Protein AF-A0A0W0ZJS8-F1 (afdb_monomer_lite)

pLDDT: mean 81.21, std 23.46, range [30.48, 98.69]

Sequence (195 aa):
MNKKLAFILLSFFFQFSYAQSEQAELSVWVNEAIVATYTYSYQNYLEDQKKIAKYFTADGWIAFNKALNASKLPEAVQKNQYRVSSVATEPPVITNIDPTHWKATMRLLVVYQNPQYQQRQHLKININFIAAPSGQGVRGYSMTNLQSVATKPSCKCIIEEESEPATPVPNTPATDTPPTNSPAANPPTPNNATQ

Secondary structure (DSSP, 8-state):
--HHHHHHHHHHHHHHHHHHHHHHHHHHHHHHHHHHHT-EESTTHHHHHHHHHTTB-HHHHHHHHHHHHHTTHHHHHHHTTPEEEEEESSPPEEEEEETTEEEEEEEEEEEEE-SSEEEEEEEEEEEEEEEPPTT-SBTTEEEEEEEEEESS--EEEE-------------------------PPPPPPPPPPP-

Foldseek 3Di:
DDPVVVVVVVVVVVVVVVVVVVVVVVQVLVQVLVQLLQFAWLVCHVVSLVVNCLQADPQQSVQVVVVVVVVCVNVVRNVVRWGKGKDWPDGKDKDDPDPWKIKIWTWMWIWTDDPFKIKIFIKIKIWIKGQDDPPTHDPRMHTHHIDIDTPDDMDMDTPPPPDDDDDDDDDDDDDDDDDDDDDDDDDDDDDDDDD

Radius of gyration: 25.48 Å; chains: 1; bounding box: 77×53×65 Å

InterPro domains:
  IPR021055 Type-IV b secretion system, inner-membrane complex component [PF11393] (23-137)
  IPR021055 Type-IV b secretion system, inner-membrane complex component [cd16385] (23-149)

Organism: NCBI:txid947033

Structure (mmCIF, N/CA/C/O backbone):
data_AF-A0A0W0ZJS8-F1
#
_entry.id   AF-A0A0W0ZJS8-F1
#
loop_
_atom_site.group_PDB
_atom_site.id
_atom_site.type_symbol
_atom_site.label_atom_id
_atom_site.label_alt_id
_atom_site.label_comp_id
_atom_site.label_asym_id
_atom_site.label_entity_id
_atom_site.label_seq_id
_atom_site.pdbx_PDB_ins_code
_atom_site.Cartn_x
_atom_site.Cartn_y
_atom_site.Cartn_z
_atom_site.occupancy
_atom_site.B_iso_or_equiv
_atom_site.auth_seq_id
_atom_site.auth_comp_id
_atom_site.auth_asym_id
_atom_site.auth_atom_id
_atom_site.pdbx_PDB_model_num
ATOM 1 N N . MET A 1 1 ? 19.574 -35.477 -43.697 1.00 48.06 1 MET A N 1
ATOM 2 C CA . MET A 1 1 ? 18.907 -35.212 -42.402 1.00 48.06 1 MET A CA 1
ATOM 3 C C . MET A 1 1 ? 19.728 -34.165 -41.654 1.00 48.06 1 MET A C 1
ATOM 5 O O . MET A 1 1 ? 20.768 -34.482 -41.089 1.00 48.06 1 MET A O 1
ATOM 9 N N . ASN A 1 2 ? 19.351 -32.890 -41.778 1.00 51.84 2 ASN A N 1
ATOM 10 C CA . ASN A 1 2 ? 20.213 -31.760 -41.415 1.00 51.84 2 ASN A CA 1
ATOM 11 C C . ASN A 1 2 ? 20.068 -31.413 -39.927 1.00 51.84 2 ASN A C 1
ATOM 13 O O . ASN A 1 2 ? 19.219 -30.609 -39.553 1.00 51.84 2 ASN A O 1
ATOM 17 N N . LYS A 1 3 ? 20.943 -31.984 -39.085 1.00 53.97 3 LYS A N 1
ATOM 18 C CA . LYS A 1 3 ? 21.036 -31.717 -37.631 1.00 53.97 3 LYS A CA 1
ATOM 19 C C . LYS A 1 3 ? 21.121 -30.224 -37.259 1.00 53.97 3 LYS A C 1
ATOM 21 O O . LYS A 1 3 ? 20.766 -29.864 -36.145 1.00 53.97 3 LYS A O 1
ATOM 26 N N . LYS A 1 4 ? 21.544 -29.350 -38.183 1.00 53.06 4 LYS A N 1
ATOM 27 C CA . LYS A 1 4 ? 21.615 -27.894 -37.969 1.00 53.06 4 LYS A CA 1
ATOM 28 C C . LYS A 1 4 ? 20.247 -27.196 -37.968 1.00 53.06 4 LYS A C 1
ATOM 30 O O . LYS A 1 4 ? 20.115 -26.163 -37.325 1.00 53.06 4 LYS A O 1
ATOM 35 N N . LEU A 1 5 ? 19.228 -27.766 -38.621 1.00 50.84 5 LEU A N 1
ATOM 36 C CA . LEU A 1 5 ? 17.882 -27.174 -38.660 1.00 50.84 5 LEU A CA 1
ATOM 37 C C . LEU A 1 5 ? 17.099 -27.424 -37.357 1.00 50.84 5 LEU A C 1
ATOM 39 O O . LEU A 1 5 ? 16.290 -26.598 -36.949 1.00 50.84 5 LEU A O 1
ATOM 43 N N . ALA A 1 6 ? 17.385 -28.537 -36.672 1.00 52.16 6 ALA A N 1
ATOM 44 C CA . ALA A 1 6 ? 16.749 -28.890 -35.402 1.00 52.16 6 ALA A CA 1
ATOM 45 C C . ALA A 1 6 ? 17.206 -27.998 -34.230 1.00 52.16 6 ALA A C 1
ATOM 47 O O . ALA A 1 6 ? 16.439 -27.769 -33.301 1.00 52.16 6 ALA A O 1
ATOM 48 N N . PHE A 1 7 ? 18.428 -27.455 -34.282 1.00 50.19 7 PHE A N 1
ATOM 49 C CA . PHE A 1 7 ? 18.958 -26.599 -33.215 1.00 50.19 7 PHE A CA 1
ATOM 50 C C . PHE A 1 7 ? 18.355 -25.188 -33.209 1.00 50.19 7 PHE A C 1
ATOM 52 O O . PHE A 1 7 ? 18.127 -24.643 -32.136 1.00 50.19 7 PHE A O 1
ATOM 59 N N . ILE A 1 8 ? 18.037 -24.621 -34.379 1.00 53.34 8 ILE A N 1
ATOM 60 C CA . ILE A 1 8 ? 17.457 -23.268 -34.485 1.00 53.34 8 ILE A CA 1
ATOM 61 C C . ILE A 1 8 ? 15.995 -23.252 -34.008 1.00 53.34 8 ILE A C 1
ATOM 63 O O . ILE A 1 8 ? 15.565 -22.298 -33.365 1.00 53.34 8 ILE A O 1
ATOM 67 N N . LEU A 1 9 ? 15.245 -24.333 -34.241 1.00 53.06 9 LEU A N 1
ATOM 68 C CA . LEU A 1 9 ? 13.876 -24.474 -33.733 1.00 53.06 9 LEU A CA 1
ATOM 69 C C . LEU A 1 9 ? 13.825 -24.601 -32.202 1.00 53.06 9 LEU A C 1
ATOM 71 O O . LEU A 1 9 ? 12.890 -24.095 -31.592 1.00 53.06 9 LEU A O 1
ATOM 75 N N . LEU A 1 10 ? 14.839 -25.194 -31.562 1.00 52.66 10 LEU A N 1
ATOM 76 C CA . LEU A 1 10 ? 14.869 -25.359 -30.103 1.00 52.66 10 LEU A CA 1
ATOM 77 C C . LEU A 1 10 ? 15.185 -24.049 -29.349 1.00 52.66 10 LEU A C 1
ATOM 79 O O . LEU A 1 10 ? 14.769 -23.882 -28.205 1.00 52.66 10 LEU A O 1
ATOM 83 N N . SER A 1 11 ? 15.881 -23.097 -29.981 1.00 54.34 11 SER A N 1
ATOM 84 C CA . SER A 1 11 ? 16.236 -21.805 -29.366 1.00 54.34 11 SER A CA 1
ATOM 85 C C . SER A 1 11 ? 15.052 -20.835 -29.272 1.00 54.34 11 SER A C 1
ATOM 87 O O . SER A 1 11 ? 14.977 -20.043 -28.335 1.00 54.34 11 SER A O 1
ATOM 89 N N . PHE A 1 12 ? 14.105 -20.911 -30.213 1.00 51.75 12 PHE A N 1
ATOM 90 C CA . PHE A 1 12 ? 12.928 -20.036 -30.231 1.00 51.75 12 PHE A CA 1
ATOM 91 C C . PHE A 1 12 ? 11.874 -20.414 -29.178 1.00 51.75 12 PHE A C 1
ATOM 93 O O . PHE A 1 12 ? 11.199 -19.529 -28.660 1.00 51.75 12 PHE A O 1
ATOM 100 N N . PHE A 1 13 ? 11.766 -21.690 -28.789 1.00 53.06 13 PHE A N 1
ATOM 101 C CA . PHE A 1 13 ? 10.809 -22.116 -27.756 1.00 53.06 13 PHE A CA 1
ATOM 102 C C . PHE A 1 13 ? 11.179 -21.654 -26.338 1.00 53.06 13 PHE A C 1
ATOM 104 O O . PHE A 1 13 ? 10.291 -21.456 -25.510 1.00 53.06 13 PHE A O 1
ATOM 111 N N . PHE A 1 14 ? 12.464 -21.424 -26.052 1.00 52.62 14 PHE A N 1
ATOM 112 C CA . PHE A 1 14 ? 12.883 -20.955 -24.728 1.00 52.62 14 PHE A CA 1
ATOM 113 C C . PHE A 1 14 ? 12.545 -19.479 -24.481 1.00 52.62 14 PHE A C 1
ATOM 115 O O . PHE A 1 14 ? 12.192 -19.121 -23.364 1.00 52.62 14 PHE A O 1
ATOM 122 N N . GLN A 1 15 ? 12.590 -18.624 -25.507 1.00 53.28 15 GLN A N 1
ATOM 123 C CA . GLN A 1 15 ? 12.402 -17.174 -25.343 1.00 53.28 15 GLN A CA 1
ATOM 124 C C . GLN A 1 15 ? 10.956 -16.784 -24.981 1.00 53.28 15 GLN A C 1
ATOM 126 O O . GLN A 1 15 ? 10.749 -15.837 -24.229 1.00 53.28 15 GLN A O 1
ATOM 131 N N . PHE A 1 16 ? 9.950 -17.534 -25.444 1.00 51.25 16 PHE A N 1
ATOM 132 C CA . PHE A 1 16 ? 8.542 -17.228 -25.148 1.00 51.25 16 PHE A CA 1
ATOM 133 C C . PHE A 1 16 ? 8.131 -17.519 -23.698 1.00 51.25 16 PHE A C 1
ATOM 135 O O . PHE A 1 16 ? 7.204 -16.894 -23.189 1.00 51.25 16 PHE A O 1
ATOM 142 N N . SER A 1 17 ? 8.825 -18.431 -23.012 1.00 59.16 17 SER A N 1
ATOM 143 C CA . SER A 1 17 ? 8.469 -18.808 -21.637 1.00 59.16 17 SER A CA 1
ATOM 144 C C . SER A 1 17 ? 8.884 -17.752 -20.602 1.00 59.16 17 SER A C 1
ATOM 146 O O . SER A 1 17 ? 8.206 -17.591 -19.589 1.00 59.16 17 SER A O 1
ATOM 148 N N . TYR A 1 18 ? 9.958 -16.994 -20.860 1.00 60.12 18 TYR A N 1
ATOM 149 C CA . TYR A 1 18 ? 10.478 -15.994 -19.917 1.00 60.12 18 TYR A CA 1
ATOM 150 C C . TYR A 1 18 ? 9.570 -14.764 -19.784 1.00 60.12 18 TYR A C 1
ATOM 152 O O . TYR A 1 18 ? 9.272 -14.350 -18.666 1.00 60.12 18 TYR A O 1
ATOM 160 N N . ALA A 1 19 ? 9.063 -14.226 -20.898 1.00 61.62 19 ALA A N 1
ATOM 161 C CA . ALA A 1 19 ? 8.237 -13.014 -20.881 1.00 61.62 19 ALA A CA 1
ATOM 162 C C . ALA A 1 19 ? 6.892 -13.209 -20.149 1.00 61.62 19 ALA A C 1
ATOM 164 O O . ALA A 1 19 ? 6.415 -12.309 -19.461 1.00 61.62 19 ALA A O 1
ATOM 165 N N . GLN A 1 20 ? 6.285 -14.399 -20.251 1.00 64.12 20 GLN A N 1
ATOM 166 C CA . GLN A 1 20 ? 5.049 -14.709 -19.522 1.00 64.12 20 GLN A CA 1
ATOM 167 C C . GLN A 1 20 ? 5.296 -14.871 -18.011 1.00 64.12 20 GLN A C 1
ATOM 169 O O . GLN A 1 20 ? 4.428 -14.530 -17.206 1.00 64.12 20 GLN A O 1
ATOM 174 N N . SER A 1 21 ? 6.476 -15.369 -17.625 1.00 76.00 21 SER A N 1
ATOM 175 C CA . SER A 1 21 ? 6.861 -15.540 -16.220 1.00 76.00 21 SER A CA 1
ATOM 176 C C . SER A 1 21 ? 7.045 -14.198 -15.511 1.00 76.00 21 SER A C 1
ATOM 178 O O . SER A 1 21 ? 6.546 -14.025 -14.402 1.00 76.00 21 SER A O 1
ATOM 180 N N . GLU A 1 22 ? 7.704 -13.236 -16.159 1.00 82.19 22 GLU A N 1
ATOM 181 C CA . GLU A 1 22 ? 7.964 -11.906 -15.590 1.00 82.19 22 GLU A CA 1
ATOM 182 C C . GLU A 1 22 ? 6.662 -11.141 -15.313 1.00 82.19 22 GLU A C 1
ATOM 184 O O . GLU A 1 22 ? 6.444 -10.628 -14.216 1.00 82.19 22 GLU A O 1
ATOM 189 N N . GLN A 1 23 ? 5.729 -11.136 -16.270 1.00 87.50 23 GLN A N 1
ATOM 190 C CA . GLN A 1 23 ? 4.436 -10.472 -16.088 1.00 87.50 23 GLN A CA 1
ATOM 191 C C . GLN A 1 23 ? 3.620 -11.085 -14.934 1.00 87.50 23 GLN A C 1
ATOM 193 O O . GLN A 1 23 ? 2.924 -10.365 -14.207 1.00 87.50 23 GLN A O 1
ATOM 198 N N . ALA A 1 24 ? 3.691 -12.408 -14.757 1.00 92.75 24 ALA A N 1
ATOM 199 C CA . ALA A 1 24 ? 3.034 -13.098 -13.652 1.00 92.75 24 ALA A CA 1
ATOM 200 C C . ALA A 1 24 ? 3.677 -12.741 -12.303 1.00 92.75 24 ALA A C 1
ATOM 202 O O . ALA A 1 24 ? 2.956 -12.456 -11.346 1.00 92.75 24 ALA A O 1
ATOM 203 N N . GLU A 1 25 ? 5.008 -12.689 -12.237 1.00 94.94 25 GLU A N 1
ATOM 204 C CA . GLU A 1 25 ? 5.755 -12.285 -11.042 1.00 94.94 25 GLU A CA 1
ATOM 205 C C . GLU A 1 25 ? 5.403 -10.858 -10.605 1.00 94.94 25 GLU A C 1
ATOM 207 O O . GLU A 1 25 ? 5.019 -10.646 -9.450 1.00 94.94 25 GLU A O 1
ATOM 212 N N . LEU A 1 26 ? 5.425 -9.904 -11.542 1.00 96.69 26 LEU A N 1
ATOM 213 C CA . LEU A 1 26 ? 5.020 -8.520 -11.291 1.00 96.69 26 LEU A CA 1
ATOM 214 C C . LEU A 1 26 ? 3.580 -8.454 -10.767 1.00 96.69 26 LEU A C 1
ATOM 216 O O . LEU A 1 26 ? 3.297 -7.758 -9.794 1.00 96.69 26 LEU A O 1
ATOM 220 N N . SER A 1 27 ? 2.663 -9.214 -11.369 1.00 97.38 27 SER A N 1
ATOM 221 C CA . SER A 1 27 ? 1.252 -9.240 -10.959 1.00 97.38 27 SER A CA 1
ATOM 222 C C . SER A 1 27 ? 1.061 -9.788 -9.544 1.00 97.38 27 SER A C 1
ATOM 224 O O . SER A 1 27 ? 0.288 -9.225 -8.763 1.00 97.38 27 SER A O 1
ATOM 226 N N . VAL A 1 28 ? 1.781 -10.855 -9.188 1.00 97.69 28 VAL A N 1
ATOM 227 C CA . VAL A 1 28 ? 1.759 -11.428 -7.835 1.00 97.69 28 VAL A CA 1
ATOM 228 C C . VAL A 1 28 ? 2.314 -10.429 -6.826 1.00 97.69 28 VAL A C 1
ATOM 230 O O . VAL A 1 28 ? 1.683 -10.203 -5.791 1.00 97.69 28 VAL A O 1
ATOM 233 N N . TRP A 1 29 ? 3.446 -9.796 -7.138 1.00 98.38 29 TRP A N 1
ATOM 234 C CA . TRP A 1 29 ? 4.058 -8.813 -6.252 1.00 98.38 29 TRP A CA 1
ATOM 235 C C . TRP A 1 29 ? 3.161 -7.591 -6.032 1.00 98.38 29 TRP A C 1
ATOM 237 O O . TRP A 1 29 ? 2.956 -7.182 -4.890 1.00 98.38 29 TRP A O 1
ATOM 247 N N . VAL A 1 30 ? 2.568 -7.042 -7.099 1.00 98.62 30 VAL A N 1
ATOM 248 C CA . VAL A 1 30 ? 1.644 -5.898 -7.010 1.00 98.62 30 VAL A CA 1
ATOM 249 C C . VAL A 1 30 ? 0.449 -6.231 -6.119 1.00 98.62 30 VAL A C 1
ATOM 251 O O . VAL A 1 30 ? 0.075 -5.427 -5.262 1.00 98.62 30 VAL A O 1
ATOM 254 N N . ASN A 1 31 ? -0.142 -7.414 -6.301 1.00 98.56 31 ASN A N 1
ATOM 255 C CA . ASN A 1 31 ? -1.252 -7.858 -5.467 1.00 98.56 31 ASN A CA 1
ATOM 256 C C . ASN A 1 31 ? -0.835 -7.966 -3.992 1.00 98.56 31 ASN A C 1
ATOM 258 O O . ASN A 1 31 ? -1.502 -7.405 -3.125 1.00 98.56 31 ASN A O 1
ATOM 262 N N . GLU A 1 32 ? 0.289 -8.629 -3.715 1.00 98.38 32 GLU A N 1
ATOM 263 C CA . GLU A 1 32 ? 0.837 -8.788 -2.364 1.00 98.38 32 GLU A CA 1
ATOM 264 C C . GLU A 1 32 ? 1.096 -7.434 -1.688 1.00 98.38 32 GLU A C 1
ATOM 266 O O . GLU A 1 32 ? 0.609 -7.198 -0.582 1.00 98.38 32 GLU A O 1
ATOM 271 N N . ALA A 1 33 ? 1.787 -6.518 -2.370 1.00 98.62 33 ALA A N 1
ATOM 272 C CA . ALA A 1 33 ? 2.151 -5.207 -1.843 1.00 98.62 33 ALA A CA 1
ATOM 273 C C . ALA A 1 33 ? 0.922 -4.342 -1.514 1.00 98.62 33 ALA A C 1
ATOM 275 O O . ALA A 1 33 ? 0.839 -3.735 -0.438 1.00 98.62 33 ALA A O 1
ATOM 276 N N . ILE A 1 34 ? -0.064 -4.304 -2.418 1.00 98.62 34 ILE A N 1
ATOM 277 C CA . ILE A 1 34 ? -1.288 -3.527 -2.204 1.00 98.62 34 ILE A CA 1
ATOM 278 C C . ILE A 1 34 ? -2.134 -4.158 -1.091 1.00 98.62 34 ILE A C 1
ATOM 280 O O . ILE A 1 34 ? -2.555 -3.444 -0.182 1.00 98.62 34 ILE A O 1
ATOM 284 N N . VAL A 1 35 ? -2.358 -5.477 -1.107 1.00 98.62 35 VAL A N 1
ATOM 285 C CA . VAL A 1 35 ? -3.155 -6.154 -0.067 1.00 98.62 35 VAL A CA 1
ATOM 286 C C . VAL A 1 35 ? -2.501 -6.008 1.308 1.00 98.62 35 VAL A C 1
ATOM 288 O O . VAL A 1 35 ? -3.193 -5.702 2.283 1.00 98.62 35 VAL A O 1
ATOM 291 N N . ALA A 1 36 ? -1.175 -6.147 1.398 1.00 98.44 36 ALA A N 1
ATOM 292 C CA . ALA A 1 36 ? -0.432 -5.946 2.640 1.00 98.44 36 ALA A CA 1
ATOM 293 C C . ALA A 1 36 ? -0.603 -4.520 3.186 1.00 98.44 36 ALA A C 1
ATOM 295 O O . ALA A 1 36 ? -0.833 -4.346 4.381 1.00 98.44 36 ALA A O 1
ATOM 296 N N . THR A 1 37 ? -0.574 -3.504 2.316 1.00 98.44 37 THR A N 1
ATOM 297 C CA . THR A 1 37 ? -0.772 -2.095 2.710 1.00 98.44 37 THR A CA 1
ATOM 298 C C . THR A 1 37 ? -2.137 -1.851 3.366 1.00 98.44 37 THR A C 1
ATOM 300 O O . THR A 1 37 ? -2.258 -1.027 4.272 1.00 98.44 37 THR A O 1
ATOM 303 N N . TYR A 1 38 ? -3.163 -2.599 2.956 1.00 98.12 38 TYR A N 1
ATOM 304 C CA . TYR A 1 38 ? -4.520 -2.535 3.511 1.00 98.12 38 TYR A CA 1
ATOM 305 C C . TYR A 1 38 ? -4.846 -3.722 4.434 1.00 98.12 38 TYR A C 1
ATOM 307 O O . TYR A 1 38 ? -6.008 -4.109 4.563 1.00 98.12 38 TYR A O 1
ATOM 315 N N . THR A 1 39 ? -3.832 -4.299 5.085 1.00 98.12 39 THR A N 1
ATOM 316 C CA . THR A 1 39 ? -3.996 -5.374 6.072 1.00 98.12 39 THR A CA 1
ATOM 317 C C . THR A 1 39 ? -3.230 -5.032 7.344 1.00 98.12 39 THR A C 1
ATOM 319 O O . THR A 1 39 ? -2.019 -5.211 7.427 1.00 98.12 39 THR A O 1
ATOM 322 N N . TYR A 1 40 ? -3.940 -4.514 8.342 1.00 98.31 40 TYR A N 1
ATOM 323 C CA . TYR A 1 40 ? -3.366 -4.111 9.626 1.00 98.31 40 TYR A CA 1
ATOM 324 C C . TYR A 1 40 ? -4.447 -4.021 10.701 1.00 98.31 40 TYR A C 1
ATOM 326 O O . TYR A 1 40 ? -5.645 -4.100 10.426 1.00 98.31 40 TYR A O 1
ATOM 334 N N . SER A 1 41 ? -4.044 -3.863 11.955 1.00 97.75 41 SER A N 1
ATOM 335 C CA . SER A 1 41 ? -4.979 -3.823 13.081 1.00 97.75 41 SER A CA 1
ATOM 336 C C . SER A 1 41 ? -4.674 -2.697 14.053 1.00 97.75 41 SER A C 1
ATOM 338 O O . SER A 1 41 ? -3.531 -2.255 14.151 1.00 97.75 41 SER A O 1
ATOM 340 N N . TYR A 1 42 ? -5.680 -2.258 14.811 1.00 97.75 42 TYR A N 1
ATOM 341 C CA . TYR A 1 42 ? -5.451 -1.289 15.882 1.00 97.75 42 TYR A CA 1
ATOM 342 C C . TYR A 1 42 ? -4.472 -1.820 16.946 1.00 97.75 42 TYR A C 1
ATOM 344 O O . TYR A 1 42 ? -3.639 -1.051 17.422 1.00 97.75 42 TYR A O 1
ATOM 352 N N . GLN A 1 43 ? -4.512 -3.126 17.267 1.00 97.81 43 GLN A N 1
ATOM 353 C CA . GLN A 1 43 ? -3.649 -3.728 18.295 1.00 97.81 43 GLN A CA 1
ATOM 354 C C . GLN A 1 43 ? -2.168 -3.717 17.905 1.00 97.81 43 GLN A C 1
ATOM 356 O O . GLN A 1 43 ? -1.318 -3.404 18.731 1.00 97.81 43 GLN A O 1
ATOM 361 N N . ASN A 1 44 ? -1.862 -4.060 16.651 1.00 96.88 44 ASN A N 1
ATOM 362 C CA . ASN A 1 44 ? -0.487 -4.226 16.175 1.00 96.88 44 ASN A CA 1
ATOM 363 C C . ASN A 1 44 ? -0.059 -3.110 15.220 1.00 96.88 44 ASN A C 1
ATOM 365 O O . ASN A 1 44 ? 0.870 -3.299 14.440 1.00 96.88 44 ASN A O 1
ATOM 369 N N . TYR A 1 45 ? -0.717 -1.948 15.279 1.00 96.25 45 TYR A N 1
ATOM 370 C CA . TYR A 1 45 ? -0.601 -0.908 14.258 1.00 96.25 45 TYR A CA 1
ATOM 371 C C . TYR A 1 45 ? 0.851 -0.555 13.920 1.00 96.25 45 TYR A C 1
ATOM 373 O O . TYR A 1 45 ? 1.228 -0.604 12.756 1.00 96.25 45 TYR A O 1
ATOM 381 N N . LEU A 1 46 ? 1.694 -0.267 14.918 1.00 96.50 46 LEU A N 1
ATOM 382 C CA . LEU A 1 46 ? 3.095 0.101 14.675 1.00 96.50 46 LEU A CA 1
ATOM 383 C C . LEU A 1 46 ? 3.908 -1.031 14.033 1.00 96.50 46 LEU A C 1
ATOM 385 O O . LEU A 1 46 ? 4.725 -0.775 13.151 1.00 96.50 46 LEU A O 1
ATOM 389 N N . GLU A 1 47 ? 3.683 -2.276 14.448 1.00 98.12 47 GLU A N 1
ATOM 390 C CA . GLU A 1 47 ? 4.370 -3.435 13.871 1.00 98.12 47 GLU A CA 1
ATOM 391 C C . GLU A 1 47 ? 3.886 -3.733 12.451 1.00 98.12 47 GLU A C 1
ATOM 393 O O . GLU A 1 47 ? 4.689 -4.060 11.575 1.00 98.12 47 GLU A O 1
ATOM 398 N N . ASP A 1 48 ? 2.592 -3.557 12.192 1.00 98.12 48 ASP A N 1
ATOM 399 C CA . ASP A 1 48 ? 2.018 -3.683 10.857 1.00 98.12 48 ASP A CA 1
ATOM 400 C C . ASP A 1 48 ? 2.563 -2.577 9.934 1.00 98.12 48 ASP A C 1
ATOM 402 O O . ASP A 1 48 ? 3.042 -2.880 8.843 1.00 98.12 48 ASP A O 1
ATOM 406 N N . GLN A 1 49 ? 2.633 -1.320 10.394 1.00 97.81 49 GLN A N 1
ATOM 407 C CA . GLN A 1 49 ? 3.228 -0.217 9.623 1.00 97.81 49 GLN A CA 1
ATOM 408 C C . GLN A 1 49 ? 4.708 -0.469 9.294 1.00 97.81 49 GLN A C 1
ATOM 410 O O . GLN A 1 49 ? 5.127 -0.238 8.161 1.00 97.81 49 GLN A O 1
ATOM 415 N N . LYS A 1 50 ? 5.506 -1.004 10.231 1.00 97.56 50 LYS A N 1
ATOM 416 C CA . LYS A 1 50 ? 6.910 -1.378 9.963 1.00 97.56 50 LYS A CA 1
ATOM 417 C C . LYS A 1 50 ? 7.034 -2.453 8.882 1.00 97.56 50 LYS A C 1
ATOM 419 O O . LYS A 1 50 ? 7.981 -2.422 8.098 1.00 97.56 50 LYS A O 1
ATOM 424 N N . LYS A 1 51 ? 6.112 -3.421 8.842 1.00 97.94 51 LYS A N 1
ATOM 425 C CA . LYS A 1 51 ? 6.086 -4.453 7.792 1.00 97.94 51 LYS A CA 1
ATOM 426 C C . LYS A 1 51 ? 5.683 -3.854 6.449 1.00 97.94 51 LYS A C 1
ATOM 428 O O . LYS A 1 51 ? 6.343 -4.137 5.454 1.00 97.94 51 LYS A O 1
ATOM 433 N N . ILE A 1 52 ? 4.654 -3.008 6.439 1.00 98.44 52 ILE A N 1
ATOM 434 C CA . ILE A 1 52 ? 4.159 -2.329 5.235 1.00 98.44 52 ILE A CA 1
ATOM 435 C C . ILE A 1 52 ? 5.251 -1.436 4.634 1.00 98.44 52 ILE A C 1
ATOM 437 O O . ILE A 1 52 ? 5.470 -1.479 3.427 1.00 98.44 52 ILE A O 1
ATOM 441 N N . ALA A 1 53 ? 6.003 -0.706 5.463 1.00 98.12 53 ALA A N 1
ATOM 442 C CA . ALA A 1 53 ? 7.075 0.185 5.020 1.00 98.12 53 ALA A CA 1
ATOM 443 C C . ALA A 1 53 ? 8.123 -0.500 4.125 1.00 98.12 53 ALA A C 1
ATOM 445 O O . ALA A 1 53 ? 8.691 0.143 3.247 1.00 98.12 53 ALA A O 1
ATOM 446 N N . LYS A 1 54 ? 8.352 -1.811 4.296 1.00 97.94 54 LYS A N 1
AT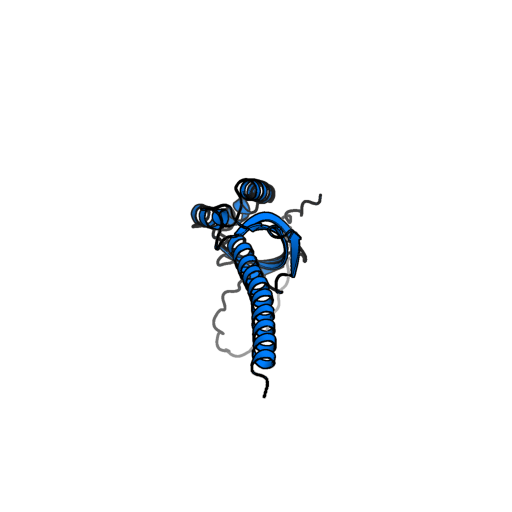OM 447 C CA . LYS A 1 54 ? 9.313 -2.582 3.487 1.00 97.94 54 LYS A CA 1
ATOM 448 C C . LYS A 1 54 ? 8.947 -2.644 2.003 1.00 97.94 54 LYS A C 1
ATOM 450 O O . LYS A 1 54 ? 9.831 -2.860 1.183 1.00 97.94 54 LYS A O 1
ATOM 455 N N . TYR A 1 55 ? 7.671 -2.467 1.659 1.00 98.50 55 TYR A N 1
ATOM 456 C CA . TYR A 1 55 ? 7.210 -2.457 0.270 1.00 98.50 55 TYR A CA 1
ATOM 457 C C . TYR A 1 55 ? 7.448 -1.126 -0.438 1.00 98.50 55 TYR A C 1
ATOM 459 O O . TYR A 1 55 ? 7.197 -1.041 -1.635 1.00 98.50 55 TYR A O 1
ATOM 467 N N . PHE A 1 56 ? 7.888 -0.085 0.266 1.00 98.44 56 PHE A N 1
ATOM 468 C CA . PHE A 1 56 ? 8.043 1.255 -0.285 1.00 98.44 56 PHE A CA 1
ATOM 469 C C . PHE A 1 56 ? 9.517 1.645 -0.393 1.00 98.44 56 PHE A C 1
ATOM 471 O O . PHE A 1 56 ? 10.377 1.153 0.337 1.00 98.44 56 PHE A O 1
ATOM 478 N N . THR A 1 57 ? 9.808 2.589 -1.284 1.00 98.12 57 THR A N 1
ATOM 479 C CA . THR A 1 57 ? 11.010 3.417 -1.148 1.00 98.12 57 THR A CA 1
ATOM 480 C C . THR A 1 57 ? 10.844 4.384 0.029 1.00 98.12 57 THR A C 1
ATOM 482 O O . THR A 1 57 ? 9.725 4.634 0.480 1.00 98.12 57 THR A O 1
ATOM 485 N N . ALA A 1 58 ? 11.941 4.971 0.520 1.00 96.75 58 ALA A N 1
ATOM 486 C CA . ALA A 1 58 ? 11.878 5.948 1.611 1.00 96.75 58 ALA A CA 1
ATOM 487 C C . ALA A 1 58 ? 10.932 7.122 1.283 1.00 96.75 58 ALA A C 1
ATOM 489 O O . ALA A 1 58 ? 10.026 7.424 2.061 1.00 96.75 58 ALA A O 1
ATOM 490 N N . ASP A 1 59 ? 11.078 7.719 0.097 1.00 97.44 59 ASP A N 1
ATOM 491 C CA . ASP A 1 59 ? 10.226 8.828 -0.346 1.00 97.44 59 ASP A CA 1
ATOM 492 C C . ASP A 1 59 ? 8.769 8.394 -0.552 1.00 97.44 59 ASP A C 1
ATOM 494 O O . ASP A 1 59 ? 7.844 9.096 -0.135 1.00 97.44 59 ASP A O 1
ATOM 498 N N . GLY A 1 60 ? 8.552 7.206 -1.131 1.00 97.94 60 GLY A N 1
ATOM 499 C CA . GLY A 1 60 ? 7.214 6.647 -1.321 1.00 97.94 60 GLY A CA 1
ATOM 500 C C . GLY A 1 60 ? 6.499 6.403 0.006 1.00 97.94 60 GLY A C 1
ATOM 501 O O . GLY A 1 60 ? 5.313 6.710 0.140 1.00 97.94 60 GLY A O 1
ATOM 502 N N . TRP A 1 61 ? 7.231 5.929 1.015 1.00 98.25 61 TRP A N 1
ATOM 503 C CA . TRP A 1 61 ? 6.715 5.721 2.363 1.00 98.25 61 TRP A CA 1
ATOM 504 C C . TRP A 1 61 ? 6.332 7.036 3.045 1.00 98.25 61 TRP A C 1
ATOM 506 O O . TRP A 1 61 ? 5.258 7.130 3.644 1.00 98.25 61 TRP A O 1
ATOM 516 N N . ILE A 1 62 ? 7.174 8.067 2.931 1.00 98.25 62 ILE A N 1
ATOM 517 C CA . ILE A 1 62 ? 6.896 9.403 3.480 1.00 98.25 62 ILE A CA 1
ATOM 518 C C . ILE A 1 62 ? 5.633 9.989 2.837 1.00 98.25 62 ILE A C 1
ATOM 520 O O . ILE A 1 62 ? 4.737 10.457 3.547 1.00 98.25 62 ILE A O 1
ATOM 524 N N . ALA A 1 63 ? 5.532 9.930 1.506 1.00 98.25 63 ALA A N 1
ATOM 525 C CA . ALA A 1 63 ? 4.371 10.426 0.772 1.00 98.25 63 ALA A CA 1
ATOM 526 C C . ALA A 1 63 ? 3.087 9.672 1.155 1.00 98.25 63 ALA A C 1
ATOM 528 O O . ALA A 1 63 ? 2.062 10.301 1.439 1.00 98.25 63 ALA A O 1
ATOM 529 N N . PHE A 1 64 ? 3.159 8.340 1.238 1.00 98.12 64 PHE A N 1
ATOM 530 C CA . PHE A 1 64 ? 2.044 7.503 1.673 1.00 98.12 64 PHE A CA 1
ATOM 531 C C . PHE A 1 64 ? 1.586 7.855 3.093 1.00 98.12 64 PHE A C 1
ATOM 533 O O . PHE A 1 64 ? 0.399 8.093 3.303 1.00 98.12 64 PHE A O 1
ATOM 540 N N . ASN A 1 65 ? 2.503 7.969 4.059 1.00 97.19 65 ASN A N 1
ATOM 541 C CA . ASN A 1 65 ? 2.142 8.299 5.443 1.00 97.19 65 ASN A CA 1
ATOM 542 C C . ASN A 1 65 ? 1.540 9.693 5.569 1.00 97.19 65 ASN A C 1
ATOM 544 O O . ASN A 1 65 ? 0.594 9.890 6.331 1.00 97.19 65 ASN A O 1
ATOM 548 N N . LYS A 1 66 ? 2.047 10.662 4.802 1.00 97.88 66 LYS A N 1
ATOM 549 C CA . LYS A 1 66 ? 1.456 11.999 4.751 1.00 97.88 66 LYS A CA 1
ATOM 550 C C . LYS A 1 66 ? -0.009 11.935 4.306 1.00 97.88 66 LYS A C 1
ATOM 552 O O . LYS A 1 66 ? -0.860 12.532 4.962 1.00 97.88 66 LYS A O 1
ATOM 557 N N . ALA A 1 67 ? -0.307 11.196 3.237 1.00 96.94 67 ALA A N 1
ATOM 558 C CA . ALA A 1 67 ? -1.674 11.015 2.749 1.00 96.94 67 ALA A CA 1
ATOM 559 C C . ALA A 1 67 ? -2.547 10.215 3.736 1.00 96.94 67 ALA A C 1
ATOM 561 O O . ALA A 1 67 ? -3.691 10.591 3.998 1.00 96.94 67 ALA A O 1
ATOM 562 N N . LEU A 1 68 ? -1.996 9.153 4.332 1.00 95.56 68 LEU A N 1
ATOM 563 C CA . LEU A 1 68 ? -2.681 8.317 5.316 1.00 95.56 68 LEU A CA 1
ATOM 564 C C . LEU A 1 68 ? -3.094 9.130 6.550 1.00 95.56 68 LEU A C 1
ATOM 566 O O . LEU A 1 68 ? -4.259 9.094 6.940 1.00 95.56 68 LEU A O 1
ATOM 570 N N . ASN A 1 69 ? -2.186 9.926 7.112 1.00 95.50 69 ASN A N 1
ATOM 571 C CA . ASN A 1 69 ? -2.482 10.780 8.264 1.00 95.50 69 ASN A CA 1
ATOM 572 C C . ASN A 1 69 ? -3.459 11.909 7.899 1.00 95.50 69 ASN A C 1
ATOM 574 O O . ASN A 1 69 ? -4.385 12.194 8.654 1.00 95.50 69 ASN A O 1
ATOM 578 N N . ALA A 1 70 ? -3.327 12.511 6.711 1.00 96.69 70 ALA A N 1
ATOM 579 C CA . ALA A 1 70 ? -4.272 13.529 6.242 1.00 96.69 70 ALA A CA 1
ATOM 580 C C . ALA A 1 70 ? -5.711 12.990 6.114 1.00 96.69 70 ALA A C 1
ATOM 582 O O . ALA A 1 70 ? -6.668 13.725 6.355 1.00 96.69 70 ALA A O 1
ATOM 583 N N . SER A 1 71 ? -5.871 11.700 5.794 1.00 94.81 71 SER A N 1
ATOM 584 C CA . SER A 1 71 ? -7.183 11.042 5.709 1.00 94.81 71 SER A CA 1
ATOM 585 C C . SER A 1 71 ? -7.857 10.795 7.065 1.00 94.81 71 SER A C 1
ATOM 587 O O . SER A 1 71 ? -9.040 10.455 7.105 1.00 94.81 71 SER A O 1
ATOM 589 N N . LYS A 1 72 ? -7.121 10.946 8.175 1.00 96.44 72 LYS A N 1
ATOM 590 C CA . LYS A 1 72 ? -7.545 10.595 9.542 1.00 96.44 72 LYS A CA 1
ATOM 591 C C . LYS A 1 72 ? -7.937 9.120 9.734 1.00 96.44 72 LYS A C 1
ATOM 593 O O . LYS A 1 72 ? -8.664 8.765 10.669 1.00 96.44 72 LYS A O 1
ATOM 598 N N . LEU A 1 73 ? -7.510 8.250 8.814 1.00 94.12 73 LEU A N 1
ATOM 599 C CA . LEU A 1 73 ? -7.810 6.824 8.865 1.00 94.12 73 LEU A CA 1
ATOM 600 C C . LEU A 1 73 ? -7.154 6.126 10.068 1.00 94.12 73 LEU A C 1
ATOM 602 O O . LEU A 1 73 ? -7.855 5.351 10.721 1.00 94.12 73 LEU A O 1
ATOM 606 N N . PRO A 1 74 ? -5.877 6.385 10.419 1.00 95.56 74 PRO A N 1
ATOM 607 C CA . PRO A 1 74 ? -5.261 5.781 11.601 1.00 95.56 74 PRO A CA 1
ATOM 608 C C . PRO A 1 74 ? -6.037 6.066 12.890 1.00 95.56 74 PRO A C 1
ATOM 610 O O . PRO A 1 74 ? -6.291 5.157 13.681 1.00 95.56 74 PRO A O 1
ATOM 613 N N . GLU A 1 75 ? -6.488 7.304 13.077 1.00 96.69 75 GLU A N 1
ATOM 614 C CA . GLU A 1 75 ? -7.279 7.734 14.227 1.00 96.69 75 GLU A CA 1
ATOM 615 C C . GLU A 1 75 ? -8.634 7.031 14.253 1.00 96.69 75 GLU A C 1
ATOM 617 O O . GLU A 1 75 ? -9.075 6.577 15.309 1.00 96.69 75 GLU A O 1
ATOM 622 N N . ALA A 1 76 ? -9.287 6.890 13.095 1.00 95.94 76 ALA A N 1
ATOM 623 C CA . ALA A 1 76 ? -10.535 6.145 12.985 1.00 95.94 76 ALA A CA 1
ATOM 624 C C . ALA A 1 76 ? -10.344 4.652 13.301 1.00 95.94 76 ALA A C 1
ATOM 626 O O . ALA A 1 76 ? -11.182 4.068 13.990 1.00 95.94 76 ALA A O 1
ATOM 627 N N . VAL A 1 77 ? -9.251 4.038 12.844 1.00 97.00 77 VAL A N 1
ATOM 628 C CA . VAL A 1 77 ? -8.932 2.632 13.130 1.00 97.00 77 VAL A CA 1
ATOM 629 C C . VAL A 1 77 ? -8.683 2.421 14.620 1.00 97.00 77 VAL A C 1
ATOM 631 O O . VAL A 1 77 ? -9.238 1.487 15.195 1.00 97.00 77 VAL A O 1
ATOM 634 N N . GLN A 1 78 ? -7.924 3.311 15.260 1.00 97.31 78 GLN A N 1
ATOM 635 C CA . GLN A 1 78 ? -7.659 3.247 16.698 1.00 97.31 78 GLN A CA 1
ATOM 636 C C . GLN A 1 78 ? -8.929 3.477 17.523 1.00 97.31 78 GLN A C 1
ATOM 638 O O . GLN A 1 78 ? -9.277 2.658 18.373 1.00 97.31 78 GLN A O 1
ATOM 643 N N . LYS A 1 79 ? -9.672 4.551 17.231 1.00 97.38 79 LYS A N 1
ATOM 644 C CA . LYS A 1 79 ? -10.880 4.928 17.979 1.00 97.38 79 LYS A CA 1
ATOM 645 C C . LYS A 1 79 ? -11.963 3.852 17.936 1.00 97.38 79 LYS A C 1
ATOM 647 O O . LYS A 1 79 ? -12.638 3.635 18.935 1.00 97.38 79 LYS A O 1
ATOM 652 N N . ASN A 1 80 ? -12.145 3.210 16.785 1.00 96.56 80 ASN A N 1
ATOM 653 C CA . ASN A 1 80 ? -13.200 2.213 16.590 1.00 96.56 80 ASN A CA 1
ATOM 654 C C . ASN A 1 80 ? -12.701 0.771 16.740 1.00 96.56 80 ASN A C 1
ATOM 656 O O . ASN A 1 80 ? -13.461 -0.157 16.466 1.00 96.56 80 ASN A O 1
ATOM 660 N N . GLN A 1 81 ? -11.442 0.581 17.152 1.00 97.88 81 GLN A N 1
ATOM 661 C CA . GLN A 1 81 ? -10.839 -0.738 17.344 1.00 97.88 81 GLN A CA 1
ATOM 662 C C . GLN A 1 81 ? -10.951 -1.622 16.093 1.00 97.88 81 GLN A C 1
ATOM 664 O O . GLN A 1 81 ? -11.255 -2.815 16.163 1.00 97.88 81 GLN A O 1
ATOM 669 N N . TYR A 1 82 ? -10.715 -1.030 14.922 1.00 98.00 82 TYR A N 1
ATOM 670 C CA . TYR A 1 82 ? -10.858 -1.755 13.670 1.00 98.00 82 TYR A CA 1
ATOM 671 C C . TYR A 1 82 ? -9.673 -2.677 13.3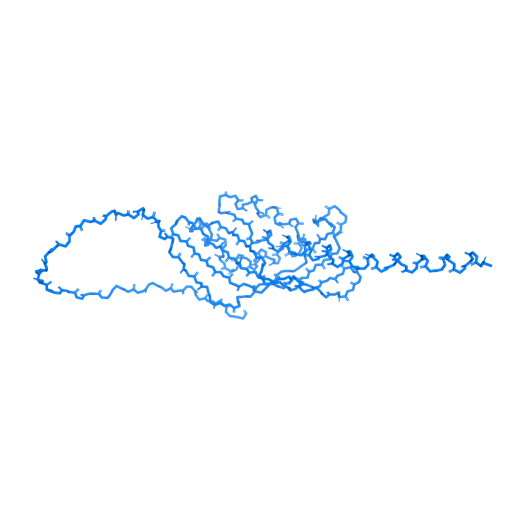92 1.00 98.00 82 TYR A C 1
ATOM 673 O O . TYR A 1 82 ? -8.499 -2.337 13.572 1.00 98.00 82 TYR A O 1
ATOM 681 N N . ARG A 1 83 ? -10.007 -3.847 12.857 1.00 98.31 83 ARG A N 1
ATOM 682 C CA . ARG A 1 83 ? -9.111 -4.669 12.055 1.00 98.31 83 ARG A CA 1
ATOM 683 C C . ARG A 1 83 ? -9.398 -4.355 10.588 1.00 98.31 83 ARG A C 1
ATOM 685 O O . ARG A 1 83 ? -10.552 -4.395 10.161 1.00 98.31 83 ARG A O 1
ATOM 692 N N . VAL A 1 84 ? -8.360 -3.992 9.847 1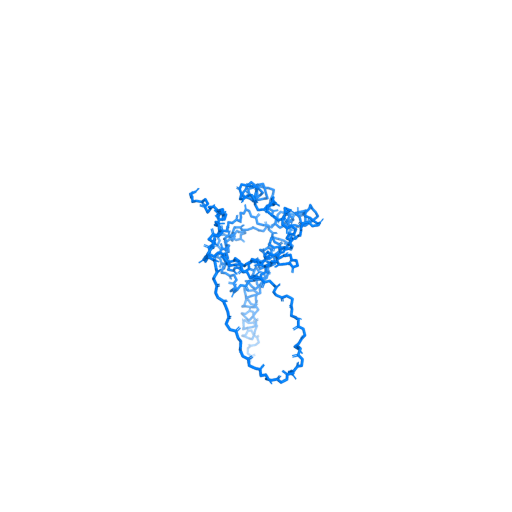.00 98.25 84 VAL A N 1
ATOM 693 C CA . VAL A 1 84 ? -8.426 -3.656 8.425 1.00 98.25 84 VAL A CA 1
ATOM 694 C C . VAL A 1 84 ? -7.934 -4.854 7.633 1.00 98.25 84 VAL A C 1
ATOM 696 O O . VAL A 1 84 ? -6.869 -5.402 7.916 1.00 98.25 84 VAL A O 1
ATOM 699 N N . SER A 1 85 ? -8.728 -5.276 6.662 1.00 98.25 85 SER A N 1
ATOM 700 C CA . SER A 1 85 ? -8.374 -6.348 5.736 1.00 98.25 85 SER A CA 1
ATOM 701 C C . SER A 1 85 ? -8.786 -5.961 4.329 1.00 98.25 85 SER A C 1
ATOM 703 O O . SER A 1 85 ? -9.621 -5.071 4.135 1.00 98.25 85 SER A O 1
ATOM 705 N N . SER A 1 86 ? -8.201 -6.618 3.334 1.00 97.88 86 SER A N 1
ATOM 706 C CA . SER A 1 86 ? -8.528 -6.321 1.952 1.00 97.88 86 SER A CA 1
ATOM 707 C C . SER A 1 86 ? -8.376 -7.518 1.029 1.00 97.88 86 SER A C 1
ATOM 709 O O . SER A 1 86 ? -7.654 -8.469 1.325 1.00 97.88 86 SER A O 1
ATOM 711 N N . VAL A 1 87 ? -9.081 -7.460 -0.097 1.00 98.12 87 VAL A N 1
ATOM 712 C CA . VAL A 1 87 ? -9.016 -8.464 -1.159 1.00 98.12 87 VAL A CA 1
ATOM 713 C C . VAL A 1 87 ? -9.116 -7.786 -2.520 1.00 98.12 87 VAL A C 1
ATOM 715 O O . VAL A 1 87 ? -9.911 -6.858 -2.708 1.00 98.12 87 VAL A O 1
ATOM 718 N N . ALA A 1 88 ? -8.296 -8.232 -3.471 1.00 97.88 88 ALA A N 1
ATOM 719 C CA . ALA A 1 88 ? -8.386 -7.786 -4.854 1.00 97.88 88 ALA A CA 1
ATOM 720 C C . ALA A 1 88 ? -9.710 -8.258 -5.465 1.00 97.88 88 ALA A C 1
ATOM 722 O O . ALA A 1 88 ? -10.074 -9.427 -5.354 1.00 97.88 88 ALA A O 1
ATOM 723 N N . THR A 1 89 ? -10.440 -7.351 -6.110 1.00 97.38 89 THR A N 1
ATOM 724 C CA . THR A 1 89 ? -11.689 -7.706 -6.805 1.00 97.38 89 THR A CA 1
ATOM 725 C C . THR A 1 89 ? -11.461 -8.011 -8.281 1.00 97.38 89 THR A C 1
ATOM 727 O O . THR A 1 89 ? -12.314 -8.615 -8.918 1.00 97.38 89 THR A O 1
ATOM 730 N N . GLU A 1 90 ? -10.328 -7.567 -8.825 1.00 95.06 90 GLU A N 1
ATOM 731 C CA . GLU A 1 90 ? -9.888 -7.760 -10.207 1.00 95.06 90 GLU A CA 1
ATOM 732 C C . GLU A 1 90 ? -8.351 -7.900 -10.207 1.00 95.06 90 GLU A C 1
ATOM 734 O O . GLU A 1 90 ? -7.703 -7.278 -9.356 1.00 95.06 90 GLU A O 1
ATOM 739 N N . PRO A 1 91 ? -7.749 -8.671 -11.135 1.00 95.44 91 PRO A N 1
ATOM 740 C CA . PRO A 1 91 ? -6.296 -8.721 -11.295 1.00 95.44 91 PRO A CA 1
ATOM 741 C C . PRO A 1 91 ? -5.687 -7.335 -11.577 1.00 95.44 91 PRO A C 1
ATOM 743 O O . PRO A 1 91 ? -6.353 -6.485 -12.178 1.00 95.44 91 PRO A O 1
ATOM 746 N N . PRO A 1 92 ? -4.423 -7.089 -11.190 1.00 97.69 92 PRO A N 1
ATOM 747 C CA . PRO A 1 92 ? -3.764 -5.827 -11.491 1.00 97.69 92 PRO A CA 1
ATOM 748 C C . PRO A 1 92 ? -3.510 -5.674 -12.994 1.00 97.69 92 PRO A C 1
ATOM 750 O O . PRO A 1 92 ? -3.070 -6.601 -13.672 1.00 97.69 92 PRO A O 1
ATOM 753 N N . VAL A 1 93 ? -3.728 -4.464 -13.504 1.00 98.06 93 VAL A N 1
ATOM 754 C CA . VAL A 1 93 ? -3.303 -4.056 -14.848 1.00 98.06 93 VAL A CA 1
ATOM 755 C C . VAL A 1 93 ? -1.970 -3.336 -14.714 1.00 98.06 93 VAL A C 1
ATOM 757 O O . VAL A 1 93 ? -1.902 -2.326 -14.014 1.00 98.06 93 VAL A O 1
ATOM 760 N N . ILE A 1 94 ? -0.925 -3.846 -15.370 1.00 98.12 94 ILE A N 1
ATOM 761 C CA . ILE A 1 94 ? 0.446 -3.326 -15.272 1.00 98.12 94 ILE A CA 1
ATOM 762 C C . ILE A 1 94 ? 0.885 -2.753 -16.621 1.00 98.12 94 ILE A C 1
ATOM 764 O O . ILE A 1 94 ? 0.690 -3.374 -17.665 1.00 98.12 94 ILE A O 1
ATOM 768 N N . THR A 1 95 ? 1.501 -1.573 -16.595 1.00 97.25 95 THR A N 1
ATOM 769 C CA . THR A 1 95 ? 2.103 -0.916 -17.760 1.00 97.25 95 THR A CA 1
ATOM 770 C C . THR A 1 95 ? 3.566 -0.598 -17.469 1.00 97.25 95 THR A C 1
ATOM 772 O O . THR A 1 95 ? 3.876 0.042 -16.463 1.00 97.25 95 THR A O 1
ATOM 775 N N . ASN A 1 96 ? 4.460 -1.016 -18.365 1.00 96.19 96 ASN A N 1
ATOM 776 C CA . ASN A 1 96 ? 5.873 -0.638 -18.332 1.00 96.19 96 ASN A CA 1
ATOM 777 C C . ASN A 1 96 ? 6.025 0.857 -18.649 1.00 96.19 96 ASN A C 1
ATOM 779 O O . ASN A 1 96 ? 5.455 1.340 -19.629 1.00 96.19 96 ASN A O 1
ATOM 783 N N . ILE A 1 97 ? 6.787 1.581 -17.831 1.00 96.62 97 ILE A N 1
ATOM 784 C CA . ILE A 1 97 ? 7.240 2.946 -18.143 1.00 96.62 97 ILE A CA 1
ATOM 785 C C . ILE A 1 97 ? 8.587 2.859 -18.863 1.00 96.62 97 ILE A C 1
ATOM 787 O O . ILE A 1 97 ? 8.770 3.461 -19.918 1.00 96.62 97 ILE A O 1
ATOM 791 N N . ASP A 1 98 ? 9.501 2.082 -18.287 1.00 95.81 98 ASP A N 1
ATOM 792 C CA . ASP A 1 98 ? 10.844 1.790 -18.779 1.00 95.81 98 ASP A CA 1
ATOM 793 C C . ASP A 1 98 ? 11.290 0.412 -18.222 1.00 95.81 98 ASP A C 1
ATOM 795 O O . ASP A 1 98 ? 10.493 -0.233 -17.534 1.00 95.81 98 ASP A O 1
ATOM 799 N N . PRO A 1 99 ? 12.510 -0.087 -18.511 1.00 93.56 99 PRO A N 1
ATOM 800 C CA . PRO A 1 99 ? 12.937 -1.429 -18.100 1.00 93.56 99 PRO A CA 1
ATOM 801 C C . PRO A 1 99 ? 12.936 -1.710 -16.590 1.00 93.56 99 PRO A C 1
ATOM 803 O O . PRO A 1 99 ? 13.025 -2.872 -16.204 1.00 93.56 99 PRO A O 1
ATOM 806 N N . THR A 1 100 ? 12.896 -0.686 -15.733 1.00 95.31 100 THR A N 1
ATOM 807 C CA . THR A 1 100 ? 12.943 -0.851 -14.271 1.00 95.31 100 THR A CA 1
ATOM 808 C C . THR A 1 100 ? 11.824 -0.118 -13.534 1.00 95.31 100 THR A C 1
ATOM 810 O O . THR A 1 100 ? 11.817 -0.125 -12.300 1.00 95.31 100 THR A O 1
ATOM 813 N N . HIS A 1 101 ? 10.879 0.490 -14.261 1.00 97.44 101 HIS A N 1
ATOM 814 C CA . HIS A 1 101 ? 9.764 1.253 -13.703 1.00 97.44 101 HIS A CA 1
ATOM 815 C C . HIS A 1 101 ? 8.431 0.834 -14.312 1.00 97.44 101 HIS A C 1
ATOM 817 O O . HIS A 1 101 ? 8.250 0.770 -15.532 1.00 97.44 101 HIS A O 1
ATOM 823 N N . TRP A 1 102 ? 7.441 0.676 -13.442 1.00 98.50 102 TRP A N 1
ATOM 824 C CA . TRP A 1 102 ? 6.108 0.223 -13.807 1.00 98.50 102 TRP A CA 1
ATOM 825 C C . TRP A 1 102 ? 5.027 1.075 -13.154 1.00 98.50 102 TRP A C 1
ATOM 827 O O . TRP A 1 102 ? 5.208 1.663 -12.0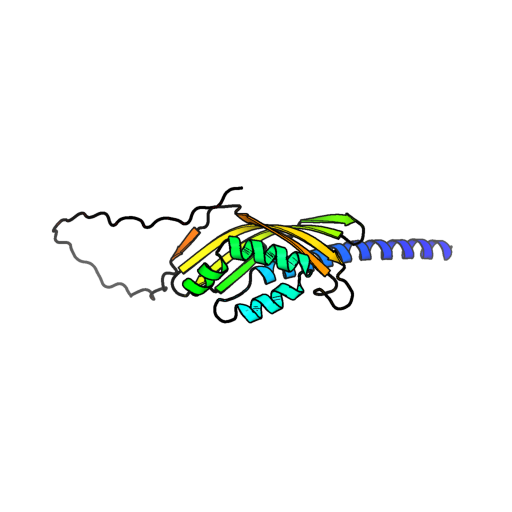81 1.00 98.50 102 TRP A O 1
ATOM 837 N N . LYS A 1 103 ? 3.858 1.089 -13.793 1.00 98.44 103 LYS A N 1
ATOM 838 C CA . LYS A 1 103 ? 2.595 1.524 -13.192 1.00 98.44 103 LYS A CA 1
ATOM 839 C C . LYS A 1 103 ? 1.685 0.326 -13.047 1.00 98.44 103 LYS A C 1
ATOM 841 O O . LYS A 1 103 ? 1.622 -0.498 -13.957 1.00 98.44 103 LYS A O 1
ATOM 846 N N . ALA A 1 104 ? 0.939 0.266 -11.953 1.00 98.56 104 ALA A N 1
ATOM 847 C CA . ALA A 1 104 ? -0.128 -0.707 -11.815 1.00 98.56 104 ALA A CA 1
ATOM 848 C C . ALA A 1 104 ? -1.413 -0.082 -11.283 1.00 98.56 104 ALA A C 1
ATOM 850 O O . ALA A 1 104 ? -1.395 0.816 -10.438 1.00 98.56 104 ALA A O 1
ATOM 851 N N . THR A 1 105 ? -2.533 -0.606 -11.764 1.00 98.56 105 THR A N 1
ATOM 852 C CA . THR A 1 105 ? -3.868 -0.280 -11.276 1.00 98.56 105 THR A CA 1
ATOM 853 C C . THR A 1 105 ? -4.554 -1.555 -10.813 1.00 98.56 105 THR A C 1
ATOM 855 O O . THR A 1 105 ? -4.616 -2.526 -11.563 1.00 98.56 105 THR A O 1
ATOM 858 N N . MET A 1 106 ? -5.110 -1.547 -9.602 1.00 98.19 106 MET A N 1
ATOM 859 C CA . MET A 1 106 ? -5.834 -2.692 -9.047 1.00 98.19 106 MET A CA 1
ATOM 860 C C . MET A 1 106 ? -7.068 -2.229 -8.275 1.00 98.19 106 MET A C 1
ATOM 862 O O . MET A 1 106 ? -7.036 -1.202 -7.591 1.00 98.19 106 MET A O 1
ATOM 866 N N . ARG A 1 107 ? -8.172 -2.973 -8.382 1.00 98.25 107 ARG A N 1
ATOM 867 C CA . ARG A 1 107 ? -9.367 -2.726 -7.569 1.00 98.25 1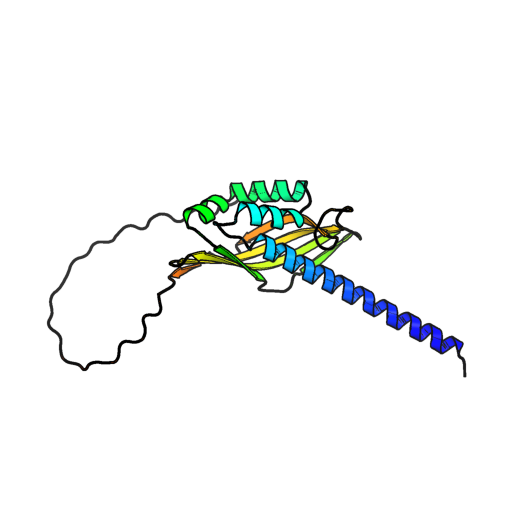07 ARG A CA 1
ATOM 868 C C . ARG A 1 107 ? -9.348 -3.582 -6.315 1.00 98.25 107 ARG A C 1
ATOM 870 O O . ARG A 1 107 ? -9.024 -4.766 -6.367 1.00 98.25 107 ARG A O 1
ATOM 877 N N . LEU A 1 108 ? -9.728 -2.968 -5.204 1.00 97.56 108 LEU A N 1
ATOM 878 C CA . LEU A 1 108 ? -9.636 -3.552 -3.878 1.00 97.56 108 LEU A CA 1
ATOM 879 C C . LEU A 1 108 ? -10.957 -3.369 -3.128 1.00 97.56 108 LEU A C 1
ATOM 881 O O . LEU A 1 108 ? -11.544 -2.284 -3.143 1.00 97.56 108 LEU A O 1
ATOM 885 N N . LEU A 1 109 ? -11.416 -4.416 -2.451 1.00 97.75 109 LEU A N 1
ATOM 886 C CA . LEU A 1 109 ? -12.434 -4.320 -1.412 1.00 97.75 109 LEU A CA 1
ATOM 887 C C . LEU A 1 109 ? -11.718 -4.274 -0.066 1.00 97.75 109 LEU A C 1
ATOM 889 O O . LEU A 1 109 ? -11.080 -5.250 0.319 1.00 97.75 109 LEU A O 1
ATOM 893 N N . VAL A 1 110 ? -11.833 -3.152 0.637 1.00 98.06 110 VAL A N 1
ATOM 894 C CA . VAL A 1 110 ? -11.303 -2.972 1.991 1.00 98.06 110 VAL A CA 1
ATOM 895 C C . VAL A 1 110 ? -12.434 -3.129 2.994 1.00 98.06 110 VAL A C 1
ATOM 897 O O . VAL A 1 110 ? -13.525 -2.581 2.810 1.00 98.06 110 VAL A O 1
ATOM 900 N N . VAL A 1 111 ? -12.167 -3.878 4.055 1.00 97.75 111 VAL A N 1
ATOM 901 C CA . VAL A 1 111 ? -13.092 -4.125 5.154 1.00 97.75 111 VAL A CA 1
ATOM 902 C C . VAL A 1 111 ? -12.480 -3.598 6.443 1.00 97.75 111 VAL A C 1
ATOM 904 O O . VAL A 1 111 ? -11.401 -4.029 6.847 1.00 97.75 111 VAL A O 1
ATOM 907 N N . TYR A 1 112 ? -13.201 -2.692 7.095 1.00 97.25 112 TYR A N 1
ATOM 908 C CA . TYR A 1 112 ? -12.931 -2.225 8.450 1.00 97.25 112 TYR A CA 1
ATOM 909 C C . TYR A 1 112 ? -13.932 -2.904 9.371 1.00 97.25 112 TYR A C 1
ATOM 911 O O . TYR A 1 112 ? -15.136 -2.731 9.183 1.00 97.25 112 TYR A O 1
ATOM 919 N N . GLN A 1 113 ? -13.464 -3.696 10.327 1.00 96.44 113 GLN A N 1
ATOM 920 C CA . GLN A 1 113 ? -14.366 -4.468 11.179 1.00 96.44 113 GLN A CA 1
ATOM 921 C C . GLN A 1 113 ? -13.940 -4.469 12.641 1.00 96.44 113 GLN A C 1
ATOM 923 O O . GLN A 1 113 ? -12.749 -4.526 12.954 1.00 96.44 113 GLN A O 1
ATOM 928 N N . ASN A 1 114 ? -14.929 -4.428 13.521 1.00 96.12 114 ASN A N 1
ATOM 929 C CA . ASN A 1 114 ? -14.842 -4.773 14.936 1.00 96.12 114 ASN A CA 1
ATOM 930 C C . ASN A 1 114 ? -15.995 -5.762 15.249 1.00 96.12 114 ASN A C 1
ATOM 932 O O . ASN A 1 114 ? -16.719 -6.127 14.321 1.00 96.12 114 ASN A O 1
ATOM 9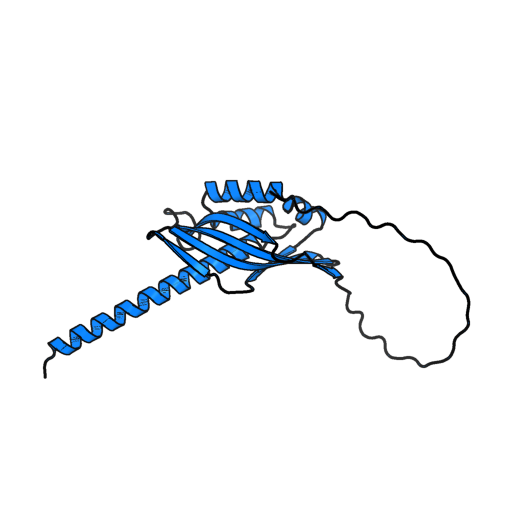36 N N . PRO A 1 115 ? -16.170 -6.248 16.491 1.00 94.19 115 PRO A N 1
ATOM 937 C CA . PRO A 1 115 ? -17.212 -7.237 16.788 1.00 94.19 115 PRO A CA 1
ATOM 938 C C . PRO A 1 115 ? -18.648 -6.791 16.461 1.00 94.19 115 PRO A C 1
ATOM 940 O O . PRO A 1 115 ? -19.483 -7.630 16.158 1.00 94.19 115 PRO A O 1
ATOM 943 N N . GLN A 1 116 ? -18.938 -5.490 16.502 1.00 91.44 116 GLN A N 1
ATOM 944 C CA . GLN A 1 116 ? -20.295 -4.947 16.383 1.00 91.44 116 GLN A CA 1
ATOM 945 C C . GLN A 1 116 ? -20.593 -4.359 14.995 1.00 91.44 116 GLN A C 1
ATOM 947 O O . GLN A 1 116 ? -21.748 -4.246 14.586 1.00 91.44 116 GLN A O 1
ATOM 952 N N . TYR A 1 117 ? -19.558 -3.936 14.271 1.00 91.56 117 TYR A N 1
ATOM 953 C CA . TYR A 1 117 ? -19.686 -3.154 13.049 1.00 91.56 117 TYR A CA 1
ATOM 954 C C . TYR A 1 117 ? -18.702 -3.608 11.983 1.00 91.56 117 TYR A C 1
ATOM 956 O O . TYR A 1 117 ? -17.506 -3.784 12.229 1.00 91.56 117 TYR A O 1
ATOM 964 N N . GLN A 1 118 ? -19.204 -3.661 10.752 1.00 94.88 118 GLN A N 1
ATOM 965 C CA . GLN A 1 118 ? -18.397 -3.830 9.557 1.00 94.88 118 GLN A CA 1
ATOM 966 C C . GLN A 1 118 ? -18.660 -2.680 8.582 1.00 94.88 118 GLN A C 1
ATOM 968 O O . GLN A 1 118 ? -19.799 -2.350 8.262 1.00 94.88 118 GLN A O 1
ATOM 973 N N . GLN A 1 119 ? -17.598 -2.087 8.053 1.00 94.62 119 GLN A N 1
ATOM 974 C CA . GLN A 1 119 ? -17.653 -1.128 6.958 1.00 94.62 119 GLN A CA 1
ATOM 975 C C . GLN A 1 119 ? -16.887 -1.684 5.763 1.00 94.62 119 GLN A C 1
ATOM 977 O O . GLN A 1 119 ? -15.752 -2.140 5.901 1.00 94.62 119 GLN A O 1
ATOM 982 N N . ARG A 1 120 ? -17.491 -1.613 4.575 1.00 95.69 120 ARG A N 1
ATOM 983 C CA . ARG A 1 120 ? -16.857 -2.025 3.319 1.00 95.69 120 ARG A CA 1
ATOM 984 C C . ARG A 1 120 ? -16.623 -0.823 2.416 1.00 95.69 120 ARG A C 1
ATOM 986 O O . ARG A 1 120 ? -17.471 0.067 2.309 1.00 95.69 120 ARG A O 1
ATOM 993 N N . GLN A 1 121 ? -15.476 -0.807 1.750 1.00 95.88 121 GLN A N 1
ATOM 994 C CA . GLN A 1 121 ? -15.074 0.269 0.855 1.00 95.88 121 GLN A CA 1
ATOM 995 C C . GLN A 1 121 ? -14.427 -0.298 -0.407 1.00 95.88 121 GLN A C 1
ATOM 997 O O . GLN A 1 121 ? -13.466 -1.059 -0.341 1.00 95.88 121 GLN A O 1
ATOM 1002 N N . HIS A 1 122 ? -14.942 0.100 -1.569 1.00 96.81 122 HIS A N 1
ATOM 1003 C CA . HIS A 1 122 ? -14.351 -0.261 -2.854 1.00 96.81 122 HIS A CA 1
ATOM 1004 C C . HIS A 1 122 ? -13.363 0.815 -3.292 1.00 96.81 122 HIS A C 1
ATOM 1006 O O . HIS A 1 122 ? -13.762 1.953 -3.550 1.00 96.81 122 HIS A O 1
ATOM 1012 N N . LEU A 1 123 ? -12.093 0.456 -3.436 1.00 97.56 123 LEU A N 1
ATOM 1013 C CA . LEU A 1 123 ? -11.021 1.352 -3.850 1.00 97.56 123 LEU A CA 1
ATOM 1014 C C . LEU A 1 123 ? -10.494 0.980 -5.237 1.00 97.56 123 LEU A C 1
ATOM 1016 O O . LEU A 1 123 ? -10.375 -0.195 -5.579 1.00 97.56 123 LEU A O 1
ATOM 1020 N N . LYS A 1 124 ? -10.134 1.995 -6.022 1.00 98.25 124 LYS A N 1
ATOM 1021 C CA . LYS A 1 124 ? -9.211 1.863 -7.151 1.00 98.25 124 LYS A CA 1
ATOM 1022 C C . LYS A 1 124 ? -7.854 2.359 -6.680 1.00 98.25 124 LYS A C 1
ATOM 1024 O O . LYS A 1 124 ? -7.728 3.525 -6.302 1.00 98.25 124 LYS A O 1
ATOM 1029 N N . ILE A 1 125 ? -6.871 1.472 -6.701 1.00 98.50 125 ILE A N 1
ATOM 1030 C CA . ILE A 1 125 ? -5.497 1.749 -6.301 1.00 98.50 125 ILE A CA 1
ATOM 1031 C C . ILE A 1 125 ? -4.668 1.978 -7.559 1.00 98.50 125 ILE A C 1
ATOM 1033 O O . ILE A 1 125 ? -4.770 1.203 -8.509 1.00 98.50 125 ILE A O 1
ATOM 1037 N N . ASN A 1 126 ? -3.858 3.033 -7.563 1.00 98.56 126 ASN A N 1
ATOM 1038 C CA . ASN A 1 126 ? -2.832 3.271 -8.572 1.00 98.56 126 ASN A CA 1
ATOM 1039 C C . ASN A 1 126 ? -1.481 3.353 -7.868 1.00 98.56 126 ASN A C 1
ATOM 1041 O O . ASN A 1 126 ? -1.324 4.143 -6.933 1.00 98.56 126 ASN A O 1
ATOM 1045 N N . ILE A 1 127 ? -0.517 2.563 -8.324 1.00 98.62 127 ILE A N 1
ATOM 1046 C CA . ILE A 1 127 ? 0.851 2.590 -7.813 1.00 98.62 127 ILE A CA 1
ATOM 1047 C C . ILE A 1 127 ? 1.840 2.846 -8.942 1.00 98.62 127 ILE A C 1
ATOM 1049 O O . ILE A 1 127 ? 1.617 2.437 -10.083 1.00 98.62 127 ILE A O 1
ATOM 1053 N N . ASN A 1 128 ? 2.956 3.473 -8.583 1.00 98.69 128 ASN A N 1
ATOM 1054 C CA . ASN A 1 128 ? 4.193 3.365 -9.346 1.00 98.69 128 ASN A CA 1
ATOM 1055 C C . ASN A 1 128 ? 5.162 2.529 -8.512 1.00 98.69 128 ASN A C 1
ATOM 1057 O O . ASN A 1 128 ? 5.221 2.690 -7.287 1.00 98.69 128 ASN A O 1
ATOM 1061 N N . PHE A 1 129 ? 5.919 1.653 -9.157 1.00 98.56 129 PHE A N 1
ATOM 1062 C CA . PHE A 1 129 ? 6.907 0.824 -8.480 1.00 98.56 129 PHE A CA 1
ATOM 1063 C C . PHE A 1 129 ? 8.114 0.572 -9.375 1.00 98.56 129 PHE A C 1
ATOM 1065 O O . PHE A 1 129 ? 8.052 0.765 -10.591 1.00 98.56 129 PHE A O 1
ATOM 1072 N N . ILE A 1 130 ? 9.218 0.204 -8.738 1.00 98.12 130 ILE A N 1
ATOM 1073 C CA . ILE A 1 130 ? 10.529 0.070 -9.364 1.00 98.12 130 ILE A CA 1
ATOM 1074 C C . ILE A 1 130 ? 11.210 -1.217 -8.931 1.00 98.12 130 ILE A C 1
ATOM 1076 O O . ILE A 1 130 ? 10.853 -1.793 -7.898 1.00 98.12 130 ILE A O 1
ATOM 1080 N N . ALA A 1 131 ? 12.238 -1.615 -9.677 1.00 97.12 131 ALA A N 1
ATOM 1081 C CA . ALA A 1 131 ? 13.203 -2.590 -9.193 1.00 97.12 131 ALA A CA 1
ATOM 1082 C C . ALA A 1 131 ? 13.874 -2.013 -7.937 1.00 97.12 131 ALA A C 1
ATOM 1084 O O . ALA A 1 131 ? 14.342 -0.871 -7.930 1.00 97.12 131 ALA A O 1
ATOM 1085 N N . ALA A 1 132 ? 13.862 -2.772 -6.847 1.00 96.19 132 ALA A N 1
ATOM 1086 C CA . ALA A 1 132 ? 14.343 -2.301 -5.564 1.00 96.19 132 ALA A CA 1
ATOM 1087 C C . ALA A 1 132 ? 15.870 -2.133 -5.578 1.00 96.19 132 ALA A C 1
ATOM 1089 O O . ALA A 1 132 ? 16.584 -3.006 -6.081 1.00 96.19 132 ALA A O 1
ATOM 1090 N N . PRO A 1 133 ? 16.399 -1.059 -4.965 1.00 89.19 133 PRO A N 1
ATOM 1091 C CA . PRO A 1 133 ? 17.820 -0.970 -4.663 1.00 89.19 133 PRO A CA 1
ATOM 1092 C C . PRO A 1 133 ? 18.280 -2.147 -3.793 1.00 89.19 133 PRO A C 1
ATOM 1094 O O . PRO A 1 133 ? 17.519 -2.656 -2.967 1.00 89.19 133 PRO A O 1
ATOM 1097 N N . SER A 1 134 ? 19.545 -2.550 -3.929 1.00 87.12 134 SER A N 1
ATOM 1098 C CA . SER A 1 134 ? 20.122 -3.653 -3.153 1.00 87.12 134 SER A CA 1
ATOM 1099 C C . SER A 1 134 ? 19.881 -3.493 -1.648 1.00 87.12 134 SER A C 1
ATOM 1101 O O . SER A 1 134 ? 20.208 -2.463 -1.059 1.00 87.12 134 SER A O 1
ATOM 1103 N N . GLY A 1 135 ? 19.327 -4.534 -1.021 1.00 85.94 135 GLY A N 1
ATOM 1104 C CA . GLY A 1 135 ? 19.019 -4.552 0.414 1.00 85.94 135 GLY A CA 1
ATOM 1105 C C . GLY A 1 135 ? 17.726 -3.829 0.811 1.00 85.94 135 GLY A C 1
ATOM 1106 O O . GLY A 1 135 ? 17.447 -3.719 2.004 1.00 85.94 135 GLY A O 1
ATOM 1107 N N . GLN A 1 136 ? 16.937 -3.351 -0.153 1.00 90.31 136 GLN A N 1
ATOM 1108 C CA . GLN A 1 136 ? 15.629 -2.735 0.068 1.00 90.31 136 GLN A CA 1
ATOM 1109 C C . GLN A 1 136 ? 14.526 -3.499 -0.673 1.00 90.31 136 GLN A C 1
ATOM 1111 O O . GLN A 1 136 ? 14.791 -4.377 -1.495 1.00 90.31 136 GLN A O 1
ATOM 1116 N N . GLY A 1 137 ? 13.278 -3.133 -0.384 1.00 94.81 137 GLY A N 1
ATOM 1117 C CA . GLY A 1 137 ? 12.109 -3.700 -1.039 1.00 94.81 137 GLY A CA 1
ATOM 1118 C C . GLY A 1 137 ? 11.753 -5.101 -0.558 1.00 94.81 137 GLY A C 1
ATOM 1119 O O . GLY A 1 137 ? 12.395 -5.701 0.310 1.00 94.81 137 GLY A O 1
ATOM 1120 N N . VAL A 1 138 ? 10.697 -5.637 -1.155 1.00 97.38 138 VAL A N 1
ATOM 1121 C CA . VAL A 1 138 ? 10.240 -7.010 -0.937 1.00 97.38 138 VAL A CA 1
ATOM 1122 C C . VAL A 1 138 ? 10.337 -7.721 -2.274 1.00 97.38 138 VAL A C 1
ATOM 1124 O O . VAL A 1 138 ? 9.839 -7.203 -3.267 1.00 97.38 138 VAL A O 1
ATOM 1127 N N . ARG A 1 139 ? 11.004 -8.881 -2.321 1.00 95.44 139 ARG A N 1
ATOM 1128 C CA . ARG A 1 139 ? 11.205 -9.666 -3.557 1.00 95.44 139 ARG A CA 1
ATOM 1129 C C . ARG A 1 139 ? 11.758 -8.847 -4.737 1.00 95.44 139 ARG A C 1
ATOM 1131 O O . ARG A 1 139 ? 11.373 -9.067 -5.872 1.00 95.44 139 ARG A O 1
ATOM 1138 N N . GLY A 1 140 ? 12.655 -7.899 -4.465 1.00 95.81 140 GLY A N 1
ATOM 1139 C CA . GLY A 1 140 ? 13.328 -7.133 -5.517 1.00 95.81 140 GLY A CA 1
ATOM 1140 C C . GLY A 1 140 ? 12.528 -5.966 -6.096 1.00 95.81 140 GLY A C 1
ATOM 1141 O O . GLY A 1 140 ? 12.981 -5.387 -7.077 1.00 95.81 140 GLY A O 1
ATOM 1142 N N . TYR A 1 141 ? 11.403 -5.569 -5.490 1.00 98.25 141 TYR A N 1
ATOM 1143 C CA . TYR A 1 141 ? 10.616 -4.412 -5.932 1.00 98.25 141 TYR A CA 1
ATOM 1144 C C . TYR A 1 141 ? 10.220 -3.489 -4.772 1.00 98.25 141 TYR A C 1
ATOM 1146 O O . TYR A 1 141 ? 10.094 -3.925 -3.621 1.00 98.25 141 TYR A O 1
ATOM 1154 N N . SER A 1 142 ? 10.005 -2.211 -5.097 1.00 98.56 142 SER A N 1
ATOM 1155 C CA . SER A 1 142 ? 9.577 -1.169 -4.155 1.00 98.56 142 SER A CA 1
ATOM 1156 C C . SER A 1 142 ? 8.590 -0.194 -4.796 1.00 98.56 142 SER A C 1
ATOM 1158 O O . SER A 1 142 ? 8.817 0.309 -5.895 1.00 98.56 142 SER A O 1
ATOM 1160 N N . MET A 1 143 ? 7.514 0.138 -4.088 1.00 98.50 143 MET A N 1
ATOM 1161 C CA . MET A 1 143 ? 6.564 1.183 -4.464 1.00 98.50 143 MET A CA 1
ATOM 1162 C C . MET A 1 143 ? 7.177 2.566 -4.246 1.00 98.50 143 MET A C 1
ATOM 1164 O O . MET A 1 143 ? 7.660 2.885 -3.160 1.00 98.50 143 MET A O 1
ATOM 1168 N N . THR A 1 144 ? 7.108 3.415 -5.264 1.00 98.38 144 THR A N 1
ATOM 1169 C CA . THR A 1 144 ? 7.516 4.827 -5.184 1.00 98.38 144 THR A CA 1
ATOM 1170 C C . THR A 1 144 ? 6.335 5.748 -4.914 1.00 98.38 144 THR A C 1
ATOM 1172 O O . THR A 1 144 ? 6.514 6.863 -4.435 1.00 98.38 144 THR A O 1
ATOM 1175 N N . ASN A 1 145 ? 5.118 5.292 -5.210 1.00 98.19 145 ASN A N 1
ATOM 1176 C CA . ASN A 1 145 ? 3.887 6.039 -4.998 1.00 98.19 145 ASN A CA 1
ATOM 1177 C C . ASN A 1 145 ? 2.709 5.073 -4.844 1.00 98.19 145 ASN A C 1
ATOM 1179 O O . ASN A 1 145 ? 2.644 4.068 -5.554 1.00 98.19 145 ASN A O 1
ATOM 1183 N N . LEU A 1 146 ? 1.751 5.427 -3.988 1.00 98.50 146 LEU A N 1
ATOM 1184 C CA . LEU A 1 146 ? 0.459 4.757 -3.882 1.00 98.50 146 LEU A CA 1
ATOM 1185 C C . LEU A 1 146 ? -0.643 5.799 -3.723 1.00 98.50 146 LEU A C 1
ATOM 1187 O O . LEU A 1 146 ? -0.590 6.653 -2.842 1.00 98.50 146 LEU A O 1
ATOM 1191 N N . GLN A 1 147 ? -1.665 5.697 -4.566 1.00 97.88 147 GLN A N 1
ATOM 1192 C CA . GLN A 1 147 ? -2.860 6.532 -4.527 1.00 97.88 147 GLN A CA 1
ATOM 1193 C C . GLN A 1 147 ? -4.101 5.653 -4.526 1.00 97.88 147 GLN A C 1
ATOM 1195 O O . GLN A 1 147 ? -4.156 4.635 -5.217 1.00 97.88 147 GLN A O 1
ATOM 1200 N N . SER A 1 148 ? -5.121 6.069 -3.781 1.00 96.94 148 SER A N 1
ATOM 1201 C CA . SER A 1 148 ? -6.382 5.341 -3.688 1.00 96.94 148 SER A CA 1
ATOM 1202 C C . SER A 1 148 ? -7.566 6.279 -3.830 1.00 96.94 148 SER A C 1
ATOM 1204 O O . SER A 1 148 ? -7.564 7.371 -3.269 1.00 96.94 148 SER A O 1
ATOM 1206 N N . VAL A 1 149 ? -8.571 5.845 -4.589 1.00 95.94 149 VAL A N 1
ATOM 1207 C CA . VAL A 1 149 ? -9.816 6.592 -4.792 1.00 95.94 149 VAL A CA 1
ATOM 1208 C C . VAL A 1 149 ? -10.995 5.659 -4.555 1.00 95.94 149 VAL A C 1
ATOM 1210 O O . VAL A 1 149 ? -11.016 4.535 -5.066 1.00 95.94 149 VAL A O 1
ATOM 1213 N N . ALA A 1 150 ? -11.985 6.114 -3.787 1.00 94.81 150 ALA A N 1
ATOM 1214 C CA . ALA A 1 150 ? -13.225 5.373 -3.599 1.00 94.81 150 ALA A CA 1
ATOM 1215 C C . ALA A 1 150 ? -13.990 5.275 -4.927 1.00 94.81 150 ALA A C 1
ATOM 1217 O O . ALA A 1 150 ? -14.222 6.269 -5.607 1.00 94.81 150 ALA A O 1
ATOM 1218 N N . THR A 1 151 ? -14.386 4.062 -5.296 1.00 91.25 151 THR A N 1
ATOM 1219 C CA . THR A 1 151 ? -15.135 3.787 -6.537 1.00 91.25 151 THR A CA 1
ATOM 1220 C C . THR A 1 151 ? -16.632 3.639 -6.305 1.00 91.25 151 THR A C 1
ATOM 1222 O O . THR A 1 151 ? -17.403 3.657 -7.260 1.00 91.25 151 THR A O 1
ATOM 1225 N N . LYS A 1 152 ? -17.042 3.483 -5.042 1.00 85.62 152 LYS A N 1
ATOM 1226 C CA . LYS A 1 152 ? -18.432 3.422 -4.579 1.00 85.62 152 LYS A CA 1
ATOM 1227 C C . LYS A 1 152 ? -18.521 4.071 -3.190 1.00 85.62 152 LYS A C 1
ATOM 1229 O O . LYS A 1 152 ? -17.510 4.064 -2.479 1.00 85.62 152 LYS A O 1
ATOM 1234 N N . PRO A 1 153 ? -19.692 4.596 -2.782 1.00 85.19 153 PRO A N 1
ATOM 1235 C CA . PRO A 1 153 ? -19.925 4.993 -1.395 1.00 85.19 153 PRO A CA 1
ATOM 1236 C C . PRO A 1 153 ? -19.632 3.833 -0.434 1.00 85.19 153 PRO A C 1
ATOM 1238 O O . PRO A 1 153 ? -19.863 2.671 -0.779 1.00 85.19 153 PRO A O 1
ATOM 1241 N N . SER A 1 154 ? -19.110 4.132 0.757 1.00 80.19 154 SER A N 1
ATOM 1242 C CA . SER A 1 154 ? -18.903 3.114 1.789 1.00 80.19 154 SER A CA 1
ATOM 1243 C C . SER A 1 154 ? -20.247 2.616 2.320 1.00 80.19 154 SER A C 1
ATOM 1245 O O . SER A 1 154 ? -21.183 3.393 2.506 1.00 80.19 154 SER A O 1
ATOM 1247 N N . CYS A 1 155 ? -20.348 1.312 2.570 1.00 81.00 155 CYS A N 1
ATOM 1248 C CA . CYS A 1 155 ? -21.530 0.711 3.181 1.00 81.00 155 CYS A CA 1
ATOM 1249 C C . CYS A 1 155 ? -21.210 0.220 4.595 1.00 81.00 155 CYS A C 1
ATOM 1251 O O . CYS A 1 155 ? -20.116 -0.289 4.856 1.00 81.00 155 CYS A O 1
ATOM 1253 N N . LYS A 1 156 ? -22.168 0.408 5.508 1.00 81.81 156 LYS A N 1
ATOM 1254 C CA . LYS A 1 156 ? -22.123 -0.108 6.878 1.00 81.81 156 LYS A CA 1
ATOM 1255 C C . LYS A 1 156 ? -23.010 -1.344 6.956 1.00 81.81 156 LYS A C 1
ATOM 1257 O O . LYS A 1 156 ? -24.166 -1.292 6.548 1.00 81.81 156 LYS A O 1
ATOM 1262 N N . CYS A 1 157 ? -22.461 -2.428 7.476 1.00 76.31 157 CYS A N 1
ATOM 1263 C CA . CYS A 1 157 ? -23.172 -3.647 7.816 1.00 76.31 157 CYS A CA 1
ATOM 1264 C C . CYS A 1 157 ? -23.160 -3.760 9.344 1.00 76.31 157 CYS A C 1
ATOM 1266 O O . CYS A 1 157 ? -22.093 -3.684 9.962 1.00 76.31 157 CYS A O 1
ATOM 1268 N N . ILE A 1 158 ? -24.339 -3.898 9.945 1.00 72.06 158 ILE A N 1
ATOM 1269 C CA . ILE A 1 158 ? -24.456 -4.309 11.345 1.00 72.06 158 ILE A CA 1
ATOM 1270 C C . ILE A 1 158 ? -24.184 -5.813 11.351 1.00 72.06 158 ILE A C 1
ATOM 1272 O O . ILE A 1 158 ? -24.769 -6.537 10.545 1.00 72.06 158 ILE A O 1
ATOM 1276 N N . ILE A 1 159 ? -23.243 -6.263 12.180 1.00 73.12 159 ILE A N 1
ATOM 1277 C CA . ILE A 1 159 ? -23.035 -7.695 12.390 1.00 73.12 159 ILE A CA 1
ATOM 1278 C C . ILE A 1 159 ? -24.085 -8.092 13.425 1.00 73.12 159 ILE A C 1
ATOM 1280 O O . ILE A 1 159 ? -23.897 -7.868 14.617 1.00 73.12 159 ILE A O 1
ATOM 1284 N N . GLU A 1 160 ? -25.238 -8.563 12.959 1.00 65.38 160 GLU A N 1
ATOM 1285 C CA . GLU A 1 160 ? -26.227 -9.177 13.843 1.00 65.38 160 GLU A CA 1
ATOM 1286 C C . GLU A 1 160 ? -25.603 -10.472 14.377 1.00 65.38 160 GLU A C 1
ATOM 1288 O O . GLU A 1 160 ? -25.197 -11.334 13.595 1.00 65.38 160 GLU A O 1
ATOM 1293 N N . GLU A 1 161 ? -25.441 -10.580 15.700 1.00 54.31 161 GLU A N 1
ATOM 1294 C CA . GLU A 1 161 ? -25.130 -11.863 16.329 1.00 54.31 161 GLU A CA 1
ATOM 1295 C C . GLU A 1 161 ? -26.263 -12.813 15.947 1.00 54.31 161 GLU A C 1
ATOM 1297 O O . GLU A 1 161 ? -27.419 -12.561 16.286 1.00 54.31 161 GLU A O 1
ATOM 1302 N N . GLU A 1 162 ? -25.950 -13.855 15.180 1.00 48.91 162 GLU A N 1
ATOM 1303 C CA . GLU A 1 162 ? -26.921 -14.865 14.785 1.00 48.91 162 GLU A CA 1
ATOM 1304 C C . GLU A 1 162 ? -27.409 -15.581 16.048 1.00 48.91 162 GLU A C 1
ATOM 1306 O O . GLU A 1 162 ? -26.796 -16.528 16.538 1.00 48.91 162 GLU A O 1
ATOM 1311 N N . SER A 1 163 ? -28.492 -15.063 16.630 1.00 45.88 163 SER A N 1
ATOM 1312 C CA . SER A 1 163 ? -29.224 -15.735 17.685 1.00 45.88 163 SER A CA 1
ATOM 1313 C C . SER A 1 163 ? -29.846 -16.980 17.069 1.00 45.88 163 SER A C 1
ATOM 1315 O O . SER A 1 163 ? -30.722 -16.887 16.207 1.00 45.88 163 SER A O 1
ATOM 1317 N N . GLU A 1 164 ? -29.349 -18.126 17.516 1.00 50.75 164 GLU A N 1
ATOM 1318 C CA . GLU A 1 164 ? -29.897 -19.464 17.328 1.00 50.75 164 GLU A CA 1
ATOM 1319 C C . GLU A 1 164 ? -31.441 -19.433 17.237 1.00 50.75 164 GLU A C 1
ATOM 1321 O O . GLU A 1 164 ? -32.090 -18.796 18.076 1.00 50.75 164 GLU A O 1
ATOM 1326 N N . PRO A 1 165 ? -32.061 -20.059 16.218 1.00 40.91 165 PRO A N 1
ATOM 1327 C CA . PRO A 1 165 ? -33.490 -19.917 15.981 1.00 40.91 165 PRO A CA 1
ATOM 1328 C C . PRO A 1 165 ? -34.276 -20.518 17.148 1.00 40.91 165 PRO A C 1
ATOM 1330 O O . PRO A 1 165 ? -34.304 -21.733 17.346 1.00 40.91 165 PRO A O 1
ATOM 1333 N N . ALA A 1 166 ? -34.945 -19.654 17.913 1.00 48.00 166 ALA A N 1
ATOM 1334 C CA . ALA A 1 166 ? -35.890 -20.075 18.931 1.00 48.00 166 ALA A CA 1
ATOM 1335 C C . ALA A 1 166 ? -37.007 -20.908 18.278 1.00 48.00 166 ALA A C 1
ATOM 1337 O O . ALA A 1 166 ? -37.692 -20.466 17.354 1.00 48.00 166 ALA A O 1
ATOM 1338 N N . THR A 1 167 ? -37.171 -22.134 18.772 1.00 43.41 167 THR A N 1
ATOM 1339 C CA . THR A 1 167 ? -38.262 -23.065 18.456 1.00 43.41 167 THR A CA 1
ATOM 1340 C C . THR A 1 167 ? -39.643 -22.392 18.477 1.00 43.41 167 THR A C 1
ATOM 1342 O O . THR A 1 167 ? -39.894 -21.554 19.345 1.00 43.41 167 THR A O 1
ATOM 1345 N N . PRO A 1 168 ? -40.580 -22.786 17.590 1.00 44.72 168 PRO A N 1
ATOM 1346 C CA . PRO A 1 168 ? -41.888 -22.151 17.502 1.00 44.72 168 PRO A CA 1
ATOM 1347 C C . PRO A 1 168 ? -42.781 -22.600 18.665 1.00 44.72 168 PRO A C 1
ATOM 1349 O O . PRO A 1 168 ? -42.980 -23.797 18.876 1.00 44.72 168 PRO A O 1
ATOM 1352 N N . VAL A 1 169 ? -43.359 -21.643 19.393 1.00 43.22 169 VAL A N 1
ATOM 1353 C CA . VAL A 1 169 ? -44.440 -21.883 20.364 1.00 43.22 169 VAL A CA 1
ATOM 1354 C C . VAL A 1 169 ? -45.724 -21.206 19.841 1.00 43.22 169 VAL A C 1
ATOM 1356 O O . VAL A 1 169 ? -45.625 -20.141 19.230 1.00 43.22 169 VAL A O 1
ATOM 1359 N N . PRO A 1 170 ? -46.914 -21.829 19.984 1.00 42.09 170 PRO A N 1
ATOM 1360 C CA . PRO A 1 170 ? -48.072 -21.585 19.119 1.00 42.09 170 PRO A CA 1
ATOM 1361 C C . PRO A 1 170 ? -48.877 -20.314 19.434 1.00 42.09 170 PRO A C 1
ATOM 1363 O O . PRO A 1 170 ? -48.942 -19.863 20.573 1.00 42.09 170 PRO A O 1
ATOM 1366 N N . ASN A 1 171 ? -49.554 -19.821 18.389 1.00 44.47 171 ASN A N 1
ATOM 1367 C CA . ASN A 1 171 ? -50.564 -18.753 18.339 1.00 44.47 171 ASN A CA 1
ATOM 1368 C C . ASN A 1 171 ? -51.498 -18.668 19.563 1.00 44.47 171 ASN A C 1
ATOM 1370 O O . ASN A 1 171 ? -51.957 -19.704 20.040 1.00 44.47 171 ASN A O 1
ATOM 1374 N N . THR A 1 172 ? -51.894 -17.451 19.979 1.00 35.41 172 THR A N 1
ATOM 1375 C CA . THR A 1 172 ? -53.240 -16.796 19.853 1.00 35.41 172 THR A CA 1
ATOM 1376 C C . THR A 1 172 ? -53.211 -15.437 20.640 1.00 35.41 172 THR A C 1
ATOM 1378 O O . THR A 1 172 ? -52.205 -15.161 21.286 1.00 35.41 172 THR A O 1
ATOM 1381 N N . PRO A 1 173 ? -54.241 -14.557 20.614 1.00 40.53 173 PRO A N 1
ATOM 1382 C CA . PRO A 1 173 ? -54.420 -13.389 19.740 1.00 40.53 173 PRO A CA 1
ATOM 1383 C C . PRO A 1 173 ? -54.311 -12.002 20.432 1.00 40.53 173 PRO A C 1
ATOM 1385 O O . PRO A 1 173 ? -54.294 -11.873 21.651 1.00 40.53 173 PRO A O 1
ATOM 1388 N N . ALA A 1 174 ? -54.290 -10.969 19.582 1.00 42.84 174 ALA A N 1
ATOM 1389 C CA . ALA A 1 174 ? -54.121 -9.533 19.824 1.00 42.84 174 ALA A CA 1
ATOM 1390 C C . ALA A 1 174 ? -54.965 -8.875 20.937 1.00 42.84 174 ALA A C 1
ATOM 1392 O O . ALA A 1 174 ? -56.115 -9.240 21.174 1.00 42.84 174 ALA A O 1
ATOM 1393 N N . THR A 1 175 ? -54.430 -7.791 21.515 1.00 31.38 175 THR A N 1
ATOM 1394 C CA . THR A 1 175 ? -55.213 -6.678 22.084 1.00 31.38 175 THR A CA 1
ATOM 1395 C C . THR A 1 175 ? -54.427 -5.362 21.966 1.00 31.38 175 THR A C 1
ATOM 1397 O O . THR A 1 175 ? -53.248 -5.293 22.309 1.00 31.38 175 THR A O 1
ATOM 1400 N N . ASP A 1 176 ? -55.114 -4.352 21.431 1.00 37.22 176 ASP A N 1
ATOM 1401 C CA . ASP A 1 176 ? -54.692 -2.995 21.069 1.00 37.22 176 ASP A CA 1
ATOM 1402 C C . ASP A 1 176 ? -54.228 -2.102 22.230 1.00 37.22 176 ASP A C 1
ATOM 1404 O O . ASP A 1 176 ? -54.888 -2.072 23.266 1.00 37.22 176 ASP A O 1
ATOM 1408 N N . THR A 1 177 ? -53.220 -1.237 22.001 1.00 34.47 177 THR A N 1
ATOM 1409 C CA . THR A 1 177 ? -53.238 0.197 22.406 1.00 34.47 177 THR A CA 1
ATOM 1410 C C . THR A 1 177 ? -52.128 1.030 21.694 1.00 34.47 177 THR A C 1
ATOM 1412 O O . THR A 1 177 ? -51.002 0.547 21.592 1.00 34.47 177 THR A O 1
ATOM 1415 N N . PRO A 1 178 ? -52.390 2.274 21.215 1.00 38.94 178 PRO A N 1
ATOM 1416 C CA . PRO A 1 178 ? -51.410 3.206 20.594 1.00 38.94 178 PRO A CA 1
ATOM 1417 C C . PRO A 1 178 ? -50.967 4.340 21.566 1.00 38.94 178 PRO A C 1
ATOM 1419 O O . PRO A 1 178 ? -51.488 4.375 22.681 1.00 38.94 178 PRO A O 1
ATOM 1422 N N . PRO A 1 179 ? -50.224 5.410 21.166 1.00 55.75 179 PRO A N 1
ATOM 1423 C CA . PRO A 1 179 ? -49.055 5.613 20.277 1.00 55.75 179 PRO A CA 1
ATOM 1424 C C . PRO A 1 179 ? -47.866 6.261 21.064 1.00 55.75 179 PRO A C 1
ATOM 1426 O O . PRO A 1 179 ? -47.969 6.398 22.274 1.00 55.75 179 PRO A O 1
ATOM 1429 N N . THR A 1 180 ? -46.758 6.704 20.429 1.00 30.48 180 THR A N 1
ATOM 1430 C CA . THR A 1 180 ? -46.099 8.036 20.641 1.00 30.48 180 THR A CA 1
ATOM 1431 C C . THR A 1 180 ? -44.859 8.202 19.740 1.00 30.48 180 THR A C 1
ATOM 1433 O O . THR A 1 180 ? -43.934 7.396 19.759 1.00 30.48 180 THR A O 1
ATOM 1436 N N . ASN A 1 181 ? -44.848 9.291 18.966 1.00 40.12 181 ASN A N 1
ATOM 1437 C CA . ASN A 1 181 ? -43.744 9.769 18.131 1.00 40.12 181 ASN A CA 1
ATOM 1438 C C . ASN A 1 181 ? -42.578 10.335 18.961 1.00 40.12 181 ASN A C 1
ATOM 1440 O O . ASN A 1 181 ? -42.812 11.136 19.861 1.00 40.12 181 ASN A O 1
ATOM 1444 N N . SER A 1 182 ? -41.335 10.079 18.540 1.00 33.03 182 SER A N 1
ATOM 1445 C CA . SER A 1 182 ? -40.277 11.103 18.563 1.00 33.03 182 SER A CA 1
ATOM 1446 C C . SER A 1 182 ? -39.141 10.746 17.586 1.00 33.03 182 SER A C 1
ATOM 1448 O O . SER A 1 182 ? -38.632 9.625 17.649 1.00 33.03 182 SER A O 1
ATOM 1450 N N . PRO A 1 183 ? -38.728 11.645 16.672 1.00 39.09 183 PRO A N 1
ATOM 1451 C CA . PRO A 1 183 ? -37.615 11.397 15.763 1.00 39.09 183 PRO A CA 1
ATOM 1452 C C . PRO A 1 183 ? -36.283 11.708 16.463 1.00 39.09 183 PRO A C 1
ATOM 1454 O O . PRO A 1 183 ? -35.966 12.866 16.736 1.00 39.09 183 PRO A O 1
ATOM 1457 N N . ALA A 1 184 ? -35.483 10.679 16.746 1.00 36.38 184 ALA A N 1
ATOM 1458 C CA . ALA A 1 184 ? -34.108 10.867 17.200 1.00 36.38 184 ALA A CA 1
ATOM 1459 C C . ALA A 1 184 ? -33.215 11.287 16.020 1.00 36.38 184 ALA A C 1
ATOM 1461 O O . ALA A 1 184 ? -33.198 10.659 14.962 1.00 36.38 184 ALA A O 1
ATOM 1462 N N . ALA A 1 185 ? -32.504 12.392 16.222 1.00 37.31 185 ALA A N 1
ATOM 1463 C CA . ALA A 1 185 ? -31.660 13.073 15.255 1.00 37.31 185 ALA A CA 1
ATOM 1464 C C . ALA A 1 185 ? -30.467 12.226 14.769 1.00 37.31 185 ALA A C 1
ATOM 1466 O O . ALA A 1 185 ? -29.779 11.575 15.553 1.00 37.31 185 ALA A O 1
ATOM 1467 N N . ASN A 1 186 ? -30.180 12.316 13.467 1.00 37.38 186 ASN A N 1
ATOM 1468 C CA . ASN A 1 186 ? -28.975 11.771 12.839 1.00 37.38 186 ASN A CA 1
ATOM 1469 C C . ASN A 1 186 ? -27.706 12.522 13.296 1.00 37.38 186 ASN A C 1
ATOM 1471 O O . ASN A 1 186 ? -27.665 13.750 13.175 1.00 37.38 186 ASN A O 1
ATOM 1475 N N . PRO A 1 187 ? -26.627 11.827 13.703 1.00 41.53 187 PRO A N 1
ATOM 1476 C CA . PRO A 1 187 ? -25.290 12.413 13.787 1.00 41.53 187 PRO A CA 1
ATOM 1477 C C . PRO A 1 187 ? -24.603 12.459 12.404 1.00 41.53 187 PRO A C 1
ATOM 1479 O O . PRO A 1 187 ? -24.840 11.582 11.569 1.00 41.53 187 PRO A O 1
ATOM 1482 N N . PRO A 1 188 ? -23.724 13.447 12.150 1.00 35.50 188 PRO A N 1
ATOM 1483 C CA . PRO A 1 188 ? -23.214 13.751 10.815 1.00 35.50 188 PRO A CA 1
ATOM 1484 C C . PRO A 1 188 ? -22.194 12.728 10.293 1.00 35.50 188 PRO A C 1
ATOM 1486 O O . PRO A 1 188 ? -21.286 12.283 10.998 1.00 35.50 188 PRO A O 1
ATOM 1489 N N . THR A 1 189 ? -22.325 12.409 9.007 1.00 38.84 189 THR A N 1
ATOM 1490 C CA . THR A 1 189 ? -21.370 11.658 8.184 1.00 38.84 189 THR A CA 1
ATOM 1491 C C . THR A 1 189 ? -20.066 12.454 8.014 1.00 38.84 189 THR A C 1
ATOM 1493 O O . THR A 1 189 ? -20.131 13.645 7.704 1.00 38.84 189 THR A O 1
ATOM 1496 N N . PRO A 1 190 ? -18.870 11.849 8.154 1.00 37.22 190 PRO A N 1
ATOM 1497 C CA . PRO A 1 190 ? -17.624 12.529 7.819 1.00 37.22 190 PRO A CA 1
ATOM 1498 C C . PRO A 1 190 ? -17.524 12.719 6.302 1.00 37.22 190 PRO A C 1
ATOM 1500 O O . PRO A 1 190 ? -17.562 11.753 5.540 1.00 37.22 190 PRO A O 1
ATOM 1503 N N . ASN A 1 191 ? -17.421 13.980 5.888 1.00 42.69 191 ASN A N 1
ATOM 1504 C CA . ASN A 1 191 ? -17.293 14.410 4.503 1.00 42.69 191 ASN A CA 1
ATOM 1505 C C . ASN A 1 191 ? -16.058 13.804 3.822 1.00 42.69 191 ASN A C 1
ATOM 1507 O O . ASN A 1 191 ? -14.949 13.862 4.354 1.00 42.69 191 ASN A O 1
ATOM 1511 N N . ASN A 1 192 ? -16.260 13.309 2.599 1.00 38.41 192 ASN A N 1
ATOM 1512 C CA . ASN A 1 192 ? -15.196 13.136 1.617 1.00 38.41 192 ASN A CA 1
ATOM 1513 C C . ASN A 1 192 ? -14.555 14.502 1.345 1.00 38.41 192 ASN A C 1
ATOM 1515 O O . ASN A 1 192 ? -15.241 15.439 0.934 1.00 38.41 192 ASN A O 1
ATOM 1519 N N . ALA A 1 193 ? -13.245 14.601 1.553 1.00 31.91 193 ALA A N 1
ATOM 1520 C CA . ALA A 1 193 ? -12.459 15.710 1.043 1.00 31.91 193 ALA A CA 1
ATOM 1521 C C . ALA A 1 193 ? -12.235 15.500 -0.461 1.00 31.91 193 ALA A C 1
ATOM 1523 O O . ALA A 1 193 ? -11.631 14.517 -0.888 1.00 31.91 193 ALA A O 1
ATOM 1524 N N . THR A 1 194 ? -12.783 16.419 -1.247 1.00 33.09 194 THR A N 1
ATOM 1525 C CA . THR A 1 194 ? -12.475 16.634 -2.661 1.00 33.09 194 THR A CA 1
ATOM 1526 C C . THR A 1 194 ? -11.301 17.603 -2.793 1.00 33.09 194 THR A C 1
ATOM 1528 O O . THR A 1 194 ? -11.254 18.585 -2.052 1.00 33.09 194 THR A O 1
ATOM 1531 N N . GLN A 1 195 ? -10.503 17.352 -3.840 1.00 35.56 195 GLN A N 1
ATOM 1532 C CA . GLN A 1 195 ? -9.362 18.098 -4.404 1.00 35.56 195 GLN A CA 1
ATOM 1533 C C . GLN A 1 195 ? -7.980 17.775 -3.836 1.00 35.56 195 GLN A C 1
ATOM 1535 O O . GLN A 1 195 ? -7.710 18.065 -2.653 1.00 35.56 195 GLN A O 1
#